Protein AF-A0A0H2R925-F1 (afdb_monomer)

pLDDT: mean 73.48, std 18.6, range [27.7, 97.31]

Organism: NCBI:txid27342

Sequence (217 aa):
MSWHSRALQEGIVRQGDWPHRRVVGKQFPPYGDSNPDSWGVQHAMHPTLDEPAFVRWYTSDAVVDVVKQLLGREEGDLQMELSNLLINPESHSALHEDSCLFVVPGSHKQRALSETPDASKNPLDIPGAIQVTLQPGETYDARAQRATLHPCMGDAELGGTVRARNILQHGIVDWVAGDAFEETLTTERARKMRERLLEMARMADEKGVGVGYSSNG

Radius of gyration: 18.89 Å; Cα contacts (8 Å, |Δi|>4): 292; chains: 1; bounding box: 41×45×47 Å

Mean predicted aligned error: 12.78 Å

Solvent-accessible surface area (backbone atoms only — not comparable to full-atom values): 12897 Å² total; per-residue (Å²): 133,60,76,66,63,53,56,50,53,56,44,40,40,60,74,58,75,36,89,52,32,31,24,74,97,56,93,55,46,84,49,72,82,90,51,76,48,40,38,28,41,47,56,53,61,42,51,91,72,72,48,65,65,46,50,53,52,65,65,25,66,81,47,44,56,50,50,25,64,75,69,73,46,58,79,91,38,43,17,53,66,54,32,28,37,38,40,65,52,88,82,63,53,35,85,49,75,42,64,85,47,72,45,48,85,65,50,97,78,45,75,77,78,63,79,59,94,68,80,67,95,46,70,76,78,42,88,69,44,40,73,46,67,41,45,60,67,46,63,66,74,68,84,62,85,55,74,48,80,50,76,43,74,44,43,54,81,84,37,34,63,79,45,32,42,79,54,48,31,69,56,52,59,79,53,61,76,35,66,71,35,52,72,68,46,86,44,72,67,46,46,52,13,47,51,48,37,52,48,34,52,52,54,21,57,79,69,66,55,78,59,55,58,73,78,85,125

Nearest PDB structures (foldseek):
  7dt0-assembly4_G  TM=4.781E-01  e=2.635E-02  uncultured bacterium esnapd13

Foldseek 3Di:
DDPVLVCLQVVCLLVVVQCLFAAPPDDWDPRDDPHSWGFKRKQPLFLVSVDLVVLCVCLDCVNQVVVCVVVVHDLLFKAFFIKMKTWQTPDDDPQAWDQPDKDQPCVVVCPPQPVDPDDDPDQVVRPRIDGDTRHRRHDDPSVPTDMDMDTDMDGLPPPALVCCLVGCLSVNCVRLVDPSSVVSNPDPSSVSNSVSNVVSVVVNVVVVPPNHIPPDD

Secondary structure (DSSP, 8-state):
--HHHHHHHHHHHHTT--TTEEETT-SSS---SS-S-EEEE--TT-GGG--HHHHHHHTSHHHHHHHHHHHT--GGGEEEEEEEEEE--SS-S-SS-EEEEEE-TTGGG-GGG--SSSPPSSGGGSTT-EEEEEPTT----TTS--EEEEEEEEETTTTHHHHHHHHHTT--HHHHTSHHHHTT--SHHHHHHHHHHHHHHHHHHHTT---------

Structure (mmCIF, N/CA/C/O backbone):
data_AF-A0A0H2R925-F1
#
_entry.id   AF-A0A0H2R925-F1
#
loop_
_atom_site.group_PDB
_atom_site.i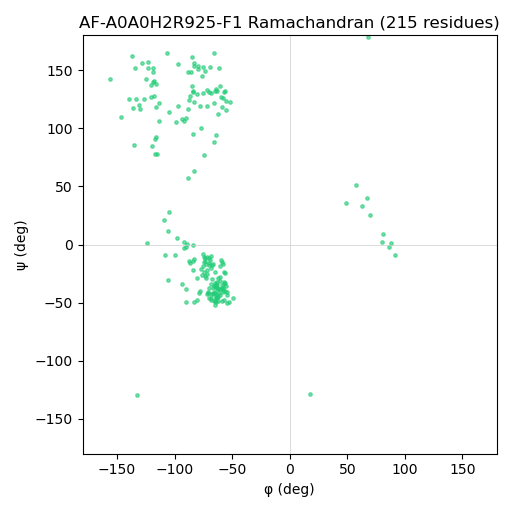d
_atom_site.type_symbol
_atom_site.label_atom_id
_atom_site.label_alt_id
_atom_site.label_comp_id
_atom_site.label_asym_id
_atom_site.label_entity_id
_atom_site.label_seq_id
_atom_site.pdbx_PDB_ins_code
_atom_site.Cartn_x
_atom_site.Cartn_y
_atom_site.Cartn_z
_atom_site.occupancy
_atom_site.B_iso_or_equiv
_atom_site.auth_seq_id
_atom_site.auth_comp_id
_atom_site.auth_asym_id
_atom_site.auth_atom_id
_atom_site.pdbx_PDB_model_num
ATOM 1 N N . MET A 1 1 ? -9.589 -0.634 -14.752 1.00 44.38 1 MET A N 1
ATOM 2 C CA . MET A 1 1 ? -8.639 0.425 -15.153 1.00 44.38 1 MET A CA 1
ATOM 3 C C . MET A 1 1 ? -8.919 0.805 -16.589 1.00 44.38 1 MET A C 1
ATOM 5 O O . MET A 1 1 ? -9.000 -0.089 -17.423 1.00 44.38 1 MET A O 1
ATOM 9 N N . SER A 1 2 ? -9.125 2.091 -16.872 1.00 36.59 2 SER A N 1
ATOM 10 C CA . SER A 1 2 ? -9.168 2.566 -18.256 1.00 36.59 2 SER A CA 1
ATOM 11 C C . SER A 1 2 ? -7.740 2.623 -18.813 1.00 36.59 2 SER A C 1
ATOM 13 O O . SER A 1 2 ? -6.780 2.803 -18.065 1.00 36.59 2 SER A O 1
ATOM 15 N N . TRP A 1 3 ? -7.588 2.491 -20.130 1.00 31.78 3 TRP A N 1
ATOM 16 C CA . TRP A 1 3 ? -6.297 2.624 -20.818 1.00 31.78 3 TRP A CA 1
ATOM 17 C C . TRP A 1 3 ? -5.596 3.975 -20.562 1.00 31.78 3 TRP A C 1
ATOM 19 O O . TRP A 1 3 ? -4.373 4.045 -20.625 1.00 31.78 3 TRP A O 1
ATOM 29 N N . HIS A 1 4 ? -6.354 5.022 -20.214 1.00 38.28 4 HIS A N 1
ATOM 30 C CA . HIS A 1 4 ? -5.832 6.354 -19.883 1.00 38.28 4 HIS A CA 1
ATOM 31 C C . HIS A 1 4 ? -5.032 6.380 -18.571 1.00 38.28 4 HIS A C 1
ATOM 33 O O . HIS A 1 4 ? -3.954 6.963 -18.523 1.00 38.28 4 HIS A O 1
ATOM 39 N N . SER A 1 5 ? -5.523 5.695 -17.536 1.00 49.91 5 SER A N 1
ATOM 40 C CA . SER A 1 5 ? -4.876 5.610 -16.216 1.00 49.91 5 SER A CA 1
ATOM 41 C C . SER A 1 5 ? -3.483 4.967 -16.290 1.00 49.91 5 SER A C 1
ATOM 43 O O . SER A 1 5 ? -2.519 5.425 -15.680 1.00 49.91 5 SER A O 1
ATOM 45 N N . ARG A 1 6 ? -3.354 3.943 -17.140 1.00 49.53 6 ARG A N 1
ATOM 46 C CA . ARG A 1 6 ? -2.120 3.173 -17.332 1.00 49.53 6 ARG A CA 1
ATOM 47 C C . ARG A 1 6 ? -1.026 3.956 -18.066 1.00 49.53 6 ARG A C 1
ATOM 49 O O . ARG A 1 6 ? 0.132 3.888 -17.669 1.00 49.53 6 ARG A O 1
ATOM 56 N N . ALA A 1 7 ? -1.387 4.703 -19.111 1.00 48.25 7 ALA A N 1
ATOM 57 C CA . ALA A 1 7 ? -0.439 5.513 -19.881 1.00 48.25 7 ALA A CA 1
ATOM 58 C C . ALA A 1 7 ? 0.115 6.696 -19.066 1.00 48.25 7 ALA A C 1
ATOM 60 O O . ALA A 1 7 ? 1.287 7.037 -19.203 1.00 48.25 7 ALA A O 1
ATOM 61 N N . LEU A 1 8 ? -0.703 7.276 -18.181 1.00 50.59 8 LEU A N 1
ATOM 62 C CA . LEU A 1 8 ? -0.272 8.310 -17.237 1.00 50.59 8 LEU A CA 1
ATOM 63 C C . LEU A 1 8 ? 0.710 7.756 -16.196 1.00 50.59 8 LEU A C 1
ATOM 65 O O . LEU A 1 8 ? 1.735 8.375 -15.939 1.00 50.59 8 LEU A O 1
ATOM 69 N N . GLN A 1 9 ? 0.454 6.564 -15.652 1.00 53.00 9 GLN A N 1
ATOM 70 C CA . GLN A 1 9 ? 1.324 5.949 -14.640 1.00 53.00 9 GLN A CA 1
ATOM 71 C C . GLN A 1 9 ? 2.668 5.491 -15.207 1.00 53.00 9 GLN A C 1
ATOM 73 O O . GLN A 1 9 ? 3.708 5.777 -14.620 1.00 53.00 9 GLN A O 1
ATOM 78 N N . GLU A 1 10 ? 2.666 4.818 -16.361 1.00 54.62 10 GLU A N 1
ATOM 79 C CA . GLU A 1 10 ? 3.907 4.458 -17.054 1.00 54.62 10 GLU A CA 1
ATOM 80 C C . GLU A 1 10 ? 4.654 5.728 -17.513 1.00 54.62 10 GLU A C 1
ATOM 82 O O . GLU A 1 10 ? 5.873 5.789 -17.394 1.00 54.62 10 GLU A O 1
ATOM 87 N N . GLY A 1 11 ? 3.936 6.775 -17.940 1.00 55.34 11 GLY A N 1
ATOM 88 C CA . GLY A 1 11 ? 4.505 8.062 -18.347 1.00 55.34 11 GLY A CA 1
ATOM 89 C C . GLY A 1 11 ? 5.199 8.831 -17.217 1.00 55.34 11 GLY A C 1
ATOM 90 O O . GLY A 1 11 ? 6.365 9.180 -17.367 1.00 55.34 11 GLY A O 1
ATOM 91 N N . ILE A 1 12 ? 4.531 9.048 -16.078 1.00 56.12 12 ILE A N 1
ATOM 92 C CA . ILE A 1 12 ? 5.078 9.802 -14.926 1.00 56.12 12 ILE A CA 1
ATOM 93 C C . ILE A 1 12 ? 6.274 9.061 -14.306 1.00 56.12 12 ILE A C 1
ATOM 95 O O . ILE A 1 12 ? 7.255 9.667 -13.884 1.00 56.12 12 ILE A O 1
ATOM 99 N N . VAL A 1 13 ? 6.232 7.726 -14.288 1.00 58.41 13 VAL A N 1
ATOM 100 C CA . VAL A 1 13 ? 7.323 6.901 -13.754 1.00 58.41 13 VAL A CA 1
ATOM 101 C C . VAL A 1 13 ? 8.537 6.916 -14.680 1.00 58.41 13 VAL A C 1
ATOM 103 O O . VAL A 1 13 ? 9.660 7.060 -14.199 1.00 58.41 13 VAL A O 1
ATOM 106 N N . ARG A 1 14 ? 8.332 6.821 -15.999 1.00 61.47 14 ARG A N 1
ATOM 107 C CA . ARG A 1 14 ? 9.422 6.825 -16.990 1.00 61.47 14 ARG A CA 1
ATOM 108 C C . ARG A 1 14 ? 10.011 8.211 -17.250 1.00 61.47 14 ARG A C 1
ATOM 110 O O . ARG A 1 14 ? 11.181 8.306 -17.598 1.00 61.47 14 ARG A O 1
ATOM 117 N N . GLN A 1 15 ? 9.241 9.278 -17.042 1.00 60.84 15 GLN A N 1
ATOM 118 C CA . GLN A 1 15 ? 9.749 10.658 -17.072 1.00 60.84 15 GLN A CA 1
ATOM 119 C C . GLN A 1 15 ? 10.587 10.999 -15.830 1.00 60.84 15 GLN A C 1
ATOM 121 O O . GLN A 1 15 ? 11.299 11.997 -15.824 1.00 60.84 15 GLN A O 1
ATOM 126 N N . GLY A 1 16 ? 10.560 10.138 -14.806 1.00 59.50 16 GLY A N 1
ATOM 127 C CA . GLY A 1 16 ? 11.286 10.333 -13.555 1.00 59.50 16 GLY A CA 1
ATOM 128 C C . GLY A 1 16 ? 10.530 11.173 -12.525 1.00 59.50 16 GLY A C 1
ATOM 129 O O . GLY A 1 16 ? 10.986 11.296 -11.392 1.00 59.50 16 GLY A O 1
ATOM 130 N N . ASP A 1 17 ? 9.342 11.659 -12.871 1.00 70.81 17 ASP A N 1
ATOM 131 C CA . ASP A 1 17 ? 8.531 12.550 -12.040 1.00 70.81 17 ASP A CA 1
ATOM 132 C C . ASP A 1 17 ? 7.844 11.827 -10.869 1.00 70.81 17 ASP A C 1
ATOM 134 O O . ASP A 1 17 ? 7.273 12.466 -9.984 1.00 70.81 17 ASP A O 1
ATOM 138 N N . TRP A 1 18 ? 7.914 10.488 -10.825 1.00 80.50 18 TRP A N 1
ATOM 139 C CA . TRP A 1 18 ? 7.480 9.702 -9.671 1.00 80.50 18 TRP A CA 1
ATOM 140 C C . TRP A 1 18 ? 8.622 9.479 -8.662 1.00 80.50 18 TRP A C 1
ATOM 142 O O . TRP A 1 18 ? 9.503 8.648 -8.920 1.00 80.50 18 TRP A O 1
ATOM 152 N N . PRO A 1 19 ? 8.596 10.117 -7.471 1.00 77.31 19 PRO A N 1
ATOM 153 C CA . PRO A 1 19 ? 9.675 9.997 -6.483 1.00 77.31 19 PRO A CA 1
ATOM 154 C C . PRO A 1 19 ? 9.776 8.593 -5.872 1.00 77.31 19 PRO A C 1
ATOM 156 O O . PRO A 1 19 ? 10.813 8.220 -5.322 1.00 77.31 19 PRO A O 1
ATOM 159 N N . HIS A 1 20 ? 8.721 7.783 -5.999 1.00 78.75 20 HIS A N 1
ATOM 160 C CA . HIS A 1 20 ? 8.699 6.405 -5.519 1.00 78.75 20 HIS A CA 1
ATOM 161 C C . HIS A 1 20 ? 8.821 5.365 -6.644 1.00 78.75 20 HIS A C 1
ATOM 163 O O . HIS A 1 20 ? 8.320 4.242 -6.525 1.00 78.75 20 HIS A O 1
ATOM 169 N N . ARG A 1 21 ? 9.469 5.710 -7.762 1.00 80.56 21 ARG A N 1
ATOM 170 C CA . ARG A 1 21 ? 9.770 4.729 -8.811 1.00 80.56 21 ARG A CA 1
ATOM 171 C C . ARG A 1 21 ? 10.858 3.767 -8.356 1.00 80.56 21 ARG A C 1
ATOM 173 O O . ARG A 1 21 ? 11.887 4.180 -7.833 1.00 80.56 21 ARG A O 1
ATOM 180 N N . ARG A 1 22 ? 10.647 2.473 -8.569 1.00 75.38 22 ARG A N 1
ATOM 181 C CA . ARG A 1 22 ? 11.647 1.444 -8.295 1.00 75.38 22 ARG A CA 1
ATOM 182 C C . ARG A 1 22 ? 12.523 1.260 -9.527 1.00 75.38 22 ARG A C 1
ATOM 184 O O . ARG A 1 22 ? 12.038 0.845 -10.580 1.00 75.38 22 ARG A O 1
ATOM 191 N N . VAL A 1 23 ? 13.809 1.554 -9.371 1.00 73.75 23 VAL A N 1
ATOM 192 C CA . VAL A 1 23 ? 14.816 1.438 -10.433 1.00 73.75 23 VAL A CA 1
ATOM 193 C C . VAL A 1 23 ? 15.438 0.044 -10.474 1.00 73.75 23 VAL A C 1
ATOM 195 O O . VAL A 1 23 ? 15.538 -0.638 -9.444 1.00 73.75 23 VAL A O 1
ATOM 198 N N . VAL A 1 24 ? 15.834 -0.407 -11.666 1.00 66.00 24 VAL A N 1
ATOM 199 C CA . VAL A 1 24 ? 16.444 -1.734 -11.851 1.00 66.00 24 VAL A CA 1
ATOM 200 C C . VAL A 1 24 ? 17.741 -1.834 -11.040 1.00 66.00 24 VAL A C 1
ATOM 202 O O . VAL A 1 24 ? 18.537 -0.897 -11.007 1.00 66.00 24 VAL A O 1
ATOM 205 N N . GLY A 1 25 ? 17.932 -2.968 -10.357 1.00 63.03 25 GLY A N 1
ATOM 206 C CA . GLY A 1 25 ? 19.091 -3.221 -9.493 1.00 63.03 25 GLY A CA 1
ATOM 207 C C . GLY A 1 25 ? 18.935 -2.753 -8.04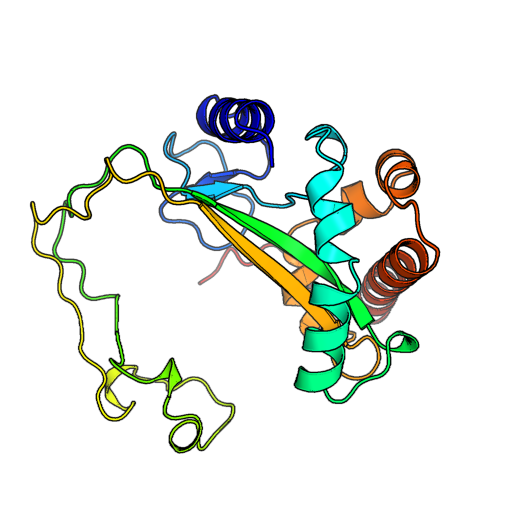1 1.00 63.03 25 GLY A C 1
ATOM 208 O O . GLY A 1 25 ? 19.855 -2.943 -7.251 1.00 63.03 25 GLY A O 1
ATOM 209 N N . LYS A 1 26 ? 17.781 -2.179 -7.652 1.00 62.88 26 LYS A N 1
ATOM 210 C CA . LYS A 1 26 ? 17.531 -1.732 -6.273 1.00 62.88 26 LYS A CA 1
ATOM 211 C C . LYS A 1 26 ? 16.244 -2.299 -5.670 1.00 62.88 26 LYS A C 1
ATOM 213 O O . LYS A 1 26 ? 15.146 -2.168 -6.218 1.00 62.88 26 LYS A O 1
ATOM 218 N N . GLN A 1 27 ? 16.379 -2.942 -4.507 1.00 63.91 27 GLN A N 1
ATOM 219 C CA . GLN A 1 27 ? 15.263 -3.603 -3.828 1.00 63.91 27 GLN A CA 1
ATOM 220 C C . GLN A 1 27 ? 14.506 -2.697 -2.850 1.00 63.91 27 GLN A C 1
ATOM 222 O O . GLN A 1 27 ? 13.280 -2.764 -2.807 1.00 63.91 27 GLN A O 1
ATOM 227 N N . PHE A 1 28 ? 15.216 -1.837 -2.119 1.00 70.31 28 PHE A N 1
ATOM 228 C CA . PHE A 1 28 ? 14.652 -0.965 -1.086 1.00 70.31 28 PHE A CA 1
ATOM 229 C C . PHE A 1 28 ? 14.952 0.515 -1.376 1.00 70.31 28 PHE A C 1
ATOM 231 O O . PHE A 1 28 ? 15.961 0.814 -2.025 1.00 70.31 28 PHE A O 1
ATOM 238 N N . PRO A 1 29 ? 14.096 1.451 -0.925 1.00 63.81 29 PRO A N 1
ATOM 239 C CA . PRO A 1 29 ? 14.351 2.879 -1.084 1.00 63.81 29 PRO A CA 1
ATOM 240 C C . PRO A 1 29 ? 15.578 3.330 -0.264 1.00 63.81 29 PRO A C 1
ATOM 242 O O . PRO A 1 29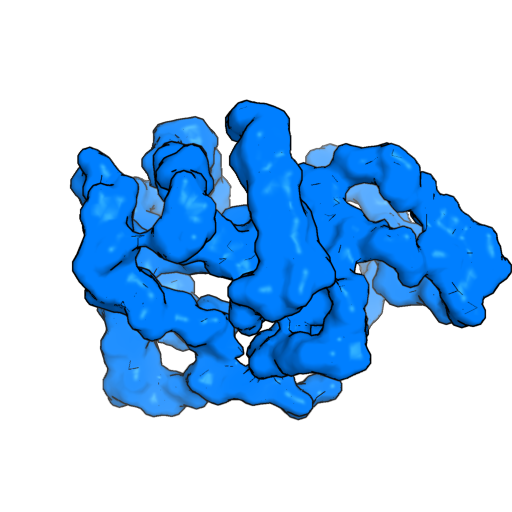 ? 16.037 2.583 0.603 1.00 63.81 29 PRO A O 1
ATOM 245 N N . PRO A 1 30 ? 16.132 4.531 -0.528 1.00 73.44 30 PRO A N 1
ATOM 246 C CA . PRO A 1 30 ? 15.697 5.514 -1.532 1.00 73.44 30 PRO A CA 1
ATOM 247 C C . PRO A 1 30 ? 16.089 5.083 -2.948 1.00 73.44 30 PRO A C 1
ATOM 249 O O . PRO A 1 30 ? 17.238 4.728 -3.171 1.00 73.44 30 PRO A O 1
ATOM 252 N N . TYR A 1 31 ? 15.181 5.096 -3.924 1.00 68.81 31 TYR A N 1
ATOM 253 C CA . TYR A 1 31 ? 15.469 4.499 -5.237 1.00 68.81 31 TYR A CA 1
ATOM 254 C C . TYR A 1 31 ? 16.446 5.322 -6.099 1.00 68.81 31 TYR A C 1
ATOM 256 O O . TYR A 1 31 ? 17.256 4.724 -6.802 1.00 68.81 31 TYR A O 1
ATOM 264 N N . GLY A 1 32 ? 16.479 6.650 -5.928 1.00 65.75 32 GLY A N 1
ATOM 265 C CA . GLY A 1 32 ? 17.421 7.555 -6.602 1.00 65.75 32 GLY A CA 1
ATOM 266 C C . GLY A 1 32 ? 17.195 7.683 -8.115 1.00 65.75 32 GLY A C 1
ATOM 267 O O . GLY A 1 32 ? 16.332 7.019 -8.682 1.00 65.75 32 GLY A O 1
ATOM 268 N N . ASP A 1 33 ? 18.004 8.524 -8.769 1.00 66.62 33 ASP A N 1
ATOM 269 C CA . ASP A 1 33 ? 17.895 8.816 -10.210 1.00 66.62 33 ASP A CA 1
ATOM 270 C C 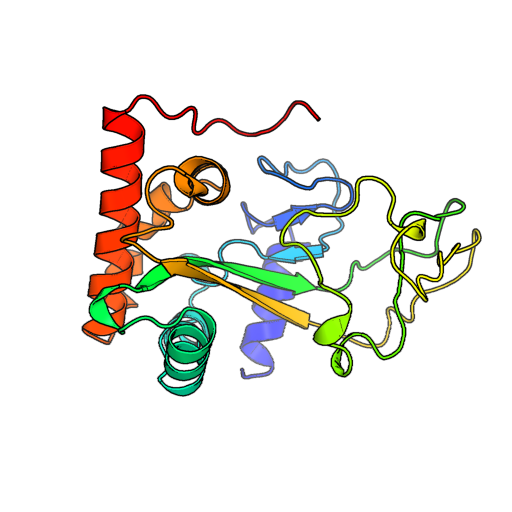. ASP A 1 33 ? 18.988 8.164 -11.068 1.00 66.62 33 ASP A C 1
ATOM 272 O O . ASP A 1 33 ? 19.152 8.485 -12.241 1.00 66.62 33 ASP A O 1
ATOM 276 N N . SER A 1 34 ? 19.759 7.237 -10.498 1.00 64.62 34 SER A N 1
ATOM 277 C CA . SER A 1 34 ? 20.946 6.683 -11.158 1.00 64.62 34 SER A CA 1
ATOM 278 C C . SER A 1 34 ? 20.639 5.780 -12.356 1.00 64.62 34 SER A C 1
ATOM 280 O O . SER A 1 34 ? 21.548 5.476 -13.122 1.00 64.62 34 SER A O 1
ATOM 282 N N . ASN A 1 35 ? 19.394 5.319 -12.509 1.00 65.88 35 ASN A N 1
ATOM 283 C CA . ASN A 1 35 ? 18.962 4.496 -13.634 1.00 65.88 35 ASN A CA 1
ATOM 284 C C . ASN A 1 35 ? 17.624 5.035 -14.183 1.00 65.88 35 ASN A C 1
ATOM 286 O O . ASN A 1 35 ? 16.677 5.189 -13.402 1.00 65.88 35 ASN A O 1
ATOM 290 N N . PRO A 1 36 ? 17.540 5.351 -15.491 1.00 68.00 36 PRO A N 1
ATOM 291 C CA . PRO A 1 36 ? 16.305 5.830 -16.105 1.00 68.00 36 PRO A CA 1
ATOM 292 C C . PRO A 1 36 ? 15.245 4.727 -16.242 1.00 68.00 36 PRO A C 1
ATOM 294 O O . PRO A 1 36 ? 14.059 5.038 -16.331 1.00 68.00 36 PRO A O 1
ATOM 297 N N . ASP A 1 37 ? 15.641 3.448 -16.233 1.00 70.44 37 ASP A N 1
ATOM 298 C CA . ASP A 1 37 ? 14.708 2.335 -16.396 1.00 70.44 37 ASP A CA 1
ATOM 299 C C . ASP A 1 37 ? 14.046 1.953 -15.063 1.00 70.44 37 ASP A C 1
ATOM 301 O O . ASP A 1 37 ? 14.689 1.775 -14.019 1.00 70.44 37 ASP A O 1
ATOM 305 N N . SER A 1 38 ? 12.725 1.813 -15.118 1.00 72.00 38 SER A N 1
ATOM 306 C CA . SER A 1 38 ? 11.864 1.567 -13.967 1.00 72.00 38 SER A CA 1
ATOM 307 C C . SER A 1 38 ? 11.148 0.238 -14.122 1.00 72.00 38 SER A C 1
ATOM 309 O O . SER A 1 38 ? 10.645 -0.096 -15.191 1.00 72.00 38 SER A O 1
ATOM 311 N N . TRP A 1 39 ? 11.045 -0.503 -13.024 1.00 73.00 39 TRP A N 1
ATOM 312 C CA . TRP A 1 39 ? 10.360 -1.800 -12.993 1.00 73.00 39 TRP A CA 1
ATOM 313 C C . TRP A 1 39 ? 9.248 -1.864 -11.946 1.00 73.00 39 TRP A C 1
ATOM 315 O O . TRP A 1 39 ? 8.572 -2.883 -11.802 1.00 73.00 39 TRP A O 1
ATOM 325 N N . GLY A 1 40 ? 9.015 -0.768 -11.221 1.00 76.88 40 GLY A N 1
ATOM 326 C CA . GLY A 1 40 ? 7.916 -0.685 -10.273 1.00 76.88 40 GLY A CA 1
ATOM 327 C C . GLY A 1 40 ? 7.466 0.739 -9.978 1.00 76.88 40 GLY A C 1
ATOM 328 O O . GLY A 1 40 ? 8.276 1.652 -9.836 1.00 76.88 40 GLY A O 1
ATOM 329 N N . VAL A 1 41 ? 6.159 0.901 -9.828 1.00 83.31 41 VAL A N 1
ATOM 330 C CA . VAL A 1 41 ? 5.496 2.068 -9.253 1.00 83.31 41 VAL A CA 1
ATOM 331 C C . VAL A 1 41 ? 5.174 1.717 -7.809 1.00 83.31 41 VAL A C 1
ATOM 333 O O . VAL A 1 41 ? 4.284 0.904 -7.545 1.00 83.31 41 VAL A O 1
ATOM 336 N N . GLN A 1 42 ? 5.923 2.272 -6.862 1.00 86.94 42 GLN A N 1
ATOM 337 C CA . GLN A 1 42 ? 5.614 2.075 -5.450 1.00 86.94 42 GLN A CA 1
ATOM 338 C C . GLN A 1 42 ? 4.544 3.073 -5.005 1.00 86.94 42 GLN A C 1
ATOM 340 O O . GLN A 1 42 ? 4.420 4.147 -5.594 1.00 86.94 42 GLN A O 1
ATOM 345 N N . HIS A 1 43 ? 3.810 2.727 -3.946 1.00 90.56 43 HIS A N 1
ATOM 346 C CA . HIS A 1 43 ? 2.732 3.555 -3.388 1.00 90.56 43 HIS A CA 1
ATOM 347 C C . HIS A 1 43 ? 1.642 3.878 -4.421 1.00 90.56 43 HIS A C 1
ATOM 349 O O . HIS A 1 43 ? 1.239 5.022 -4.582 1.00 90.56 43 HIS A O 1
ATOM 355 N N . ALA A 1 44 ? 1.118 2.857 -5.101 1.00 90.25 44 ALA A N 1
ATOM 356 C CA . ALA A 1 44 ? 0.071 2.994 -6.117 1.00 90.25 44 ALA A CA 1
ATOM 357 C C . ALA A 1 44 ? -1.225 3.656 -5.598 1.00 90.25 44 ALA A C 1
ATOM 359 O O . ALA A 1 44 ? -2.042 4.110 -6.386 1.00 90.25 44 ALA A O 1
ATOM 360 N N . MET A 1 45 ? -1.423 3.721 -4.277 1.00 92.88 45 MET A N 1
ATOM 361 C CA . MET A 1 45 ? -2.556 4.409 -3.642 1.00 92.88 45 MET A CA 1
ATOM 362 C C . MET A 1 45 ? -2.272 5.876 -3.281 1.00 92.88 45 MET A C 1
ATOM 364 O O . MET A 1 45 ? -3.126 6.522 -2.683 1.00 92.88 45 MET A O 1
ATOM 368 N N . HIS A 1 46 ? -1.088 6.400 -3.597 1.00 92.88 46 HIS A N 1
ATOM 369 C CA . HIS A 1 46 ? -0.711 7.763 -3.246 1.00 92.88 46 HIS A CA 1
ATOM 370 C C . HIS A 1 46 ? -1.632 8.784 -3.947 1.00 92.88 46 HIS A C 1
ATOM 372 O O . HIS A 1 46 ? -1.829 8.681 -5.162 1.00 92.88 46 HIS A O 1
ATOM 378 N N . PRO A 1 47 ? -2.174 9.789 -3.232 1.00 90.75 47 PRO A N 1
ATOM 379 C CA . PRO A 1 47 ? -3.223 10.669 -3.759 1.00 90.75 47 PRO A CA 1
ATOM 380 C C . PRO A 1 47 ? -2.787 11.501 -4.973 1.00 90.75 47 PRO A C 1
ATOM 382 O O . PRO A 1 47 ? -3.601 11.791 -5.839 1.00 90.75 47 PRO A O 1
ATOM 385 N N . THR A 1 48 ? -1.499 11.834 -5.100 1.00 88.75 48 THR A N 1
ATOM 386 C CA . THR A 1 48 ? -0.982 12.577 -6.269 1.00 88.75 48 THR A CA 1
ATOM 387 C C . THR A 1 48 ? -0.980 11.779 -7.576 1.00 88.75 48 THR A C 1
ATOM 389 O O . THR A 1 48 ? -0.825 12.384 -8.632 1.00 88.75 48 THR A O 1
ATOM 392 N N . LEU A 1 49 ? -1.165 10.450 -7.535 1.00 85.44 49 LEU A N 1
ATOM 393 C CA . LEU A 1 49 ? -1.425 9.660 -8.746 1.00 85.44 49 LEU A CA 1
ATOM 394 C C . LEU A 1 49 ? -2.845 9.875 -9.287 1.00 85.44 49 LEU A C 1
ATOM 396 O O . LEU A 1 49 ? -3.116 9.454 -10.409 1.00 85.44 49 LEU A O 1
ATOM 400 N N . ASP A 1 50 ? -3.735 10.474 -8.487 1.00 84.00 50 ASP A N 1
ATOM 401 C CA . ASP A 1 50 ? -5.134 10.769 -8.817 1.00 84.00 50 ASP A CA 1
ATOM 402 C C . ASP A 1 50 ? -5.893 9.564 -9.407 1.00 84.00 50 ASP A C 1
ATOM 404 O O . ASP A 1 50 ? -6.731 9.675 -10.300 1.00 84.00 50 ASP A O 1
ATOM 408 N N . GLU A 1 51 ? -5.582 8.359 -8.910 1.00 86.12 51 GLU A N 1
ATOM 409 C CA . GLU A 1 51 ? -6.205 7.118 -9.366 1.00 86.12 51 GLU A CA 1
ATOM 410 C C . GLU A 1 51 ? -6.927 6.397 -8.218 1.00 86.12 51 GLU A C 1
ATOM 412 O O . GLU A 1 51 ? -6.402 5.455 -7.607 1.00 86.12 51 GLU A O 1
ATOM 417 N N . PRO A 1 52 ? -8.182 6.775 -7.926 1.00 84.88 52 PRO A N 1
ATOM 418 C CA . PRO A 1 52 ? -8.933 6.187 -6.824 1.00 84.88 52 PRO A CA 1
ATOM 419 C C . PRO A 1 52 ? -9.298 4.711 -7.061 1.00 84.88 52 PRO A C 1
ATOM 421 O O . PRO A 1 52 ? -9.755 4.037 -6.134 1.00 84.88 52 PRO A O 1
ATOM 424 N N . ALA A 1 53 ? -9.109 4.159 -8.271 1.00 87.50 53 ALA A N 1
ATOM 425 C CA . ALA A 1 53 ? -9.344 2.737 -8.511 1.00 87.50 53 ALA A CA 1
ATOM 426 C C . ALA A 1 53 ? -8.452 1.831 -7.656 1.00 87.50 53 ALA A C 1
ATOM 428 O O . ALA A 1 53 ? -8.918 0.756 -7.281 1.00 87.50 53 ALA A O 1
ATOM 429 N N . PHE A 1 54 ? -7.225 2.242 -7.316 1.00 90.69 54 PHE A N 1
ATOM 430 C CA . PHE A 1 54 ? -6.345 1.419 -6.484 1.00 90.69 54 PHE A CA 1
ATOM 431 C C . PHE A 1 54 ? -6.891 1.250 -5.072 1.00 90.69 54 PHE A C 1
ATOM 433 O O . PHE A 1 54 ? -7.009 0.120 -4.607 1.00 90.69 54 PHE A O 1
ATOM 440 N N . VAL A 1 55 ? -7.291 2.346 -4.423 1.00 93.50 55 VAL A N 1
ATOM 441 C CA . VAL A 1 55 ? -7.889 2.315 -3.079 1.00 93.50 55 VAL A CA 1
ATOM 442 C C . VAL A 1 55 ? -9.207 1.541 -3.095 1.00 93.50 55 VAL A C 1
ATOM 444 O O . VAL A 1 55 ? -9.423 0.671 -2.248 1.00 93.50 55 VAL A O 1
ATOM 447 N N . ARG A 1 56 ? -10.072 1.793 -4.090 1.00 92.12 56 ARG A N 1
ATOM 448 C CA . ARG A 1 56 ? -11.352 1.076 -4.232 1.00 92.12 56 ARG A CA 1
ATOM 449 C C . ARG A 1 56 ? -11.161 -0.424 -4.408 1.00 92.12 56 ARG A C 1
ATOM 451 O O . ARG A 1 56 ? -11.884 -1.201 -3.801 1.00 92.12 56 ARG A O 1
ATOM 458 N N . TRP A 1 57 ? -10.207 -0.835 -5.240 1.00 93.69 57 TRP A N 1
ATOM 459 C CA . TRP A 1 57 ? -9.910 -2.247 -5.446 1.00 93.69 57 TRP A CA 1
ATOM 460 C C . TRP A 1 57 ? -9.291 -2.876 -4.194 1.00 93.69 57 TRP A C 1
ATOM 462 O O . TRP A 1 57 ? -9.773 -3.910 -3.738 1.00 93.69 57 TRP A O 1
ATOM 472 N N . TYR A 1 58 ? -8.286 -2.224 -3.602 1.00 95.06 58 TYR A N 1
ATOM 473 C CA . TYR A 1 58 ? -7.556 -2.714 -2.430 1.00 95.06 58 TYR A CA 1
ATOM 474 C C . TYR A 1 58 ? -8.486 -2.968 -1.233 1.00 95.06 58 TYR A C 1
ATOM 476 O O . TYR A 1 58 ? -8.313 -3.940 -0.505 1.00 95.06 58 TYR A O 1
ATOM 484 N N . THR A 1 59 ? -9.498 -2.116 -1.057 1.00 95.75 59 THR A N 1
ATOM 485 C CA . THR A 1 59 ? -10.466 -2.188 0.053 1.00 95.75 59 THR A CA 1
ATOM 486 C C . THR A 1 59 ? -11.789 -2.875 -0.316 1.00 95.75 59 THR A C 1
ATOM 488 O O . THR A 1 59 ? -12.713 -2.910 0.502 1.00 95.75 59 THR A O 1
ATOM 491 N N . SER A 1 60 ? -11.896 -3.430 -1.529 1.00 95.38 60 SER A N 1
ATOM 492 C CA . SER A 1 60 ? -13.105 -4.113 -2.009 1.00 95.38 60 SER A CA 1
ATOM 493 C C . SER A 1 60 ? -13.355 -5.437 -1.290 1.00 95.38 60 SER A C 1
ATOM 495 O O . SER A 1 60 ? -12.410 -6.111 -0.884 1.00 95.38 60 SER A O 1
ATOM 497 N N . ASP A 1 61 ? -14.622 -5.851 -1.211 1.00 95.56 61 ASP A N 1
ATOM 498 C CA . ASP A 1 61 ? -15.009 -7.148 -0.633 1.00 95.56 61 ASP A CA 1
ATOM 499 C C . ASP A 1 61 ? -14.263 -8.308 -1.303 1.00 95.56 61 ASP A C 1
ATOM 501 O O . ASP A 1 61 ? -13.724 -9.173 -0.628 1.00 95.56 61 ASP A O 1
ATOM 505 N N . ALA A 1 62 ? -14.104 -8.267 -2.631 1.00 93.00 62 ALA A N 1
ATOM 506 C CA . ALA A 1 62 ? -13.410 -9.313 -3.380 1.00 93.00 62 ALA A CA 1
ATOM 507 C C . ALA A 1 62 ? -11.954 -9.534 -2.927 1.00 93.00 62 ALA A C 1
ATOM 509 O O . ALA A 1 62 ? -11.485 -10.671 -2.913 1.00 93.00 62 ALA A O 1
ATOM 510 N N . VAL A 1 63 ? -11.231 -8.467 -2.572 1.00 92.62 63 VAL A N 1
ATOM 511 C CA . VAL A 1 63 ? -9.858 -8.577 -2.051 1.00 92.62 63 VAL A CA 1
ATOM 512 C C . VAL A 1 63 ? -9.887 -8.935 -0.568 1.00 92.62 63 VAL A C 1
ATOM 514 O O . VAL A 1 63 ? -9.200 -9.860 -0.137 1.00 92.62 63 VAL A O 1
ATOM 517 N N . VAL A 1 64 ? -10.705 -8.227 0.208 1.00 95.31 64 VAL A N 1
ATOM 518 C CA . VAL A 1 64 ? -10.765 -8.348 1.667 1.00 95.31 64 VAL A CA 1
ATOM 519 C C . VAL A 1 64 ? -11.232 -9.735 2.097 1.00 95.31 64 VAL A C 1
ATOM 521 O O . VAL A 1 64 ? -10.586 -10.344 2.943 1.00 95.31 64 VAL A O 1
ATOM 524 N N . ASP A 1 65 ? -12.272 -10.288 1.479 1.00 93.31 65 ASP A N 1
ATOM 525 C CA . ASP A 1 65 ? -12.810 -11.607 1.825 1.00 93.31 65 ASP A CA 1
ATOM 526 C C . ASP A 1 65 ? -11.801 -12.730 1.576 1.00 93.31 65 ASP A C 1
ATOM 528 O O . ASP A 1 65 ? -11.743 -13.699 2.339 1.00 93.31 65 ASP A O 1
ATOM 532 N N . VAL A 1 66 ? -10.973 -12.600 0.535 1.00 93.00 66 VAL A N 1
ATOM 533 C CA . VAL A 1 66 ? -9.874 -13.537 0.272 1.00 93.00 66 VAL A CA 1
ATOM 534 C C . VAL A 1 66 ? -8.802 -13.407 1.351 1.00 93.00 66 VAL A C 1
ATOM 536 O O . VAL A 1 66 ? -8.362 -14.419 1.894 1.00 93.00 66 VAL A O 1
ATOM 539 N N . VAL A 1 67 ? -8.403 -12.183 1.709 1.00 91.69 67 VAL A N 1
ATOM 540 C CA . VAL A 1 67 ? -7.396 -11.946 2.757 1.00 91.69 67 VAL A CA 1
ATOM 541 C C . VAL A 1 67 ? -7.872 -12.475 4.111 1.00 91.69 67 VAL A C 1
ATOM 543 O O . VAL A 1 67 ? -7.119 -13.189 4.773 1.00 91.69 67 VAL A O 1
ATOM 546 N N . LYS A 1 68 ? -9.128 -12.214 4.489 1.00 93.25 68 LYS A N 1
ATOM 547 C CA . LYS A 1 68 ? -9.755 -12.753 5.706 1.00 93.25 68 LYS A CA 1
ATOM 548 C C . LYS A 1 68 ? -9.640 -14.273 5.776 1.00 93.25 68 LYS A C 1
ATOM 550 O O . LYS A 1 68 ? -9.192 -14.813 6.784 1.00 93.25 68 LYS A O 1
ATOM 555 N N . GLN A 1 69 ? -9.997 -14.962 4.691 1.00 91.12 69 GLN A N 1
ATOM 556 C CA . GLN A 1 69 ? -9.922 -16.424 4.617 1.00 91.12 69 GLN A CA 1
ATOM 557 C C . GLN A 1 69 ? -8.484 -16.942 4.693 1.00 91.12 69 GLN A C 1
ATOM 559 O O . GLN A 1 69 ? -8.229 -17.941 5.362 1.00 91.12 69 GLN A O 1
ATOM 564 N N . LEU A 1 70 ? -7.541 -16.276 4.022 1.00 87.69 70 LEU A N 1
ATOM 565 C CA . LEU A 1 70 ? -6.138 -16.691 4.010 1.00 87.69 70 LEU A CA 1
ATOM 566 C C . LEU A 1 70 ? -5.450 -16.485 5.361 1.00 87.69 70 LEU A C 1
ATOM 568 O O . LEU A 1 70 ? -4.629 -17.315 5.746 1.00 87.69 70 LEU A O 1
ATOM 572 N N . LEU A 1 71 ? -5.776 -15.398 6.063 1.00 86.12 71 LEU A N 1
ATOM 573 C CA . LEU A 1 71 ? -5.211 -15.082 7.375 1.00 86.12 71 LEU A CA 1
ATOM 574 C C . LEU A 1 71 ? -5.985 -15.731 8.532 1.00 86.12 71 LEU A C 1
ATOM 576 O O . LEU A 1 71 ? -5.454 -15.811 9.634 1.00 86.12 71 LEU A O 1
ATOM 580 N N . GLY A 1 72 ? -7.213 -16.204 8.296 1.00 90.62 72 GLY A N 1
ATOM 581 C CA . GLY A 1 72 ? -8.099 -16.698 9.353 1.00 90.62 72 GLY A CA 1
ATOM 582 C C . GLY A 1 72 ? -8.544 -15.580 10.298 1.00 90.62 72 GLY A C 1
ATOM 583 O O . GLY A 1 72 ? -8.565 -15.776 11.511 1.00 90.62 72 GLY A O 1
ATOM 584 N N . ARG A 1 73 ? -8.835 -14.398 9.744 1.00 91.31 73 ARG A N 1
ATOM 585 C CA . ARG A 1 73 ? -9.066 -13.154 10.490 1.00 91.31 73 ARG A CA 1
ATOM 586 C C . ARG A 1 73 ? -10.360 -12.462 10.117 1.00 91.31 73 ARG A C 1
ATOM 588 O O . ARG A 1 73 ? -10.869 -12.620 9.005 1.00 91.31 73 ARG A O 1
ATOM 595 N N . GLU A 1 74 ? -10.859 -11.653 11.045 1.00 93.31 74 GLU A N 1
ATOM 596 C CA . GLU A 1 74 ? -11.990 -10.785 10.774 1.00 93.31 74 GLU A CA 1
ATOM 597 C C . GLU A 1 74 ? -11.545 -9.470 10.139 1.00 93.31 74 GLU A C 1
ATOM 599 O O . GLU A 1 74 ? -10.391 -9.058 10.210 1.00 93.31 74 GLU A O 1
ATOM 604 N N . GLU A 1 75 ? -12.487 -8.774 9.502 1.00 92.75 75 GLU A N 1
ATOM 605 C CA . GLU A 1 75 ? -12.209 -7.473 8.876 1.00 92.75 75 GLU A CA 1
ATOM 606 C C . GLU A 1 75 ? -11.648 -6.457 9.887 1.00 92.75 75 GLU A C 1
ATOM 608 O O . GLU A 1 75 ? -10.827 -5.603 9.544 1.00 92.75 75 GLU A O 1
ATOM 613 N N . GLY A 1 76 ? -12.082 -6.575 11.146 1.00 93.00 76 GLY A N 1
ATOM 614 C CA . GLY A 1 76 ? -11.621 -5.760 12.265 1.00 93.00 76 GLY A CA 1
ATOM 615 C C . GLY A 1 76 ? -10.125 -5.883 12.562 1.00 93.00 76 GLY A C 1
ATOM 616 O O . GLY A 1 76 ? -9.575 -4.970 13.175 1.00 93.00 76 GLY A O 1
ATOM 617 N N . ASP A 1 77 ? -9.479 -6.936 12.069 1.00 91.88 77 ASP A N 1
ATOM 618 C CA . ASP A 1 77 ? -8.074 -7.242 12.338 1.00 91.88 77 ASP A CA 1
ATOM 619 C C . ASP A 1 77 ? -7.170 -6.803 11.178 1.00 91.88 77 ASP A C 1
ATOM 621 O O . ASP A 1 77 ? -5.947 -6.828 11.290 1.00 91.88 77 ASP A O 1
ATOM 625 N N . LEU A 1 78 ? -7.746 -6.401 10.041 1.00 94.12 78 LEU A N 1
ATOM 626 C CA . LEU A 1 78 ? -6.977 -6.079 8.844 1.00 94.12 78 LEU A CA 1
ATOM 627 C C . LEU A 1 78 ? -6.477 -4.630 8.860 1.00 94.12 78 LEU A C 1
ATOM 629 O O . LEU A 1 78 ? -7.225 -3.689 9.151 1.00 94.12 78 LEU A O 1
ATOM 633 N N . GLN A 1 79 ? -5.218 -4.439 8.469 1.00 92.69 79 GLN A N 1
ATOM 634 C CA . GLN A 1 79 ? -4.584 -3.131 8.283 1.00 92.69 79 GLN A CA 1
ATOM 635 C C . GLN A 1 79 ? -4.127 -2.938 6.839 1.00 92.69 79 GLN A C 1
ATOM 637 O O . GLN A 1 79 ? -3.730 -3.895 6.163 1.00 92.69 79 GLN A O 1
ATOM 642 N N . MET A 1 80 ? -4.152 -1.692 6.358 1.00 93.94 80 MET A N 1
ATOM 643 C CA . MET A 1 80 ? -3.560 -1.406 5.056 1.00 93.94 80 MET A CA 1
ATOM 644 C C . MET A 1 80 ? -2.039 -1.356 5.148 1.00 93.94 80 MET A C 1
ATOM 646 O O . MET A 1 80 ? -1.498 -0.886 6.142 1.00 93.94 80 MET A O 1
ATOM 650 N N . GLU A 1 81 ? -1.351 -1.811 4.106 1.00 93.25 81 GLU A N 1
ATOM 651 C CA . GLU A 1 81 ? 0.096 -1.650 3.991 1.00 93.25 81 GLU A CA 1
ATOM 652 C C . GLU A 1 81 ? 0.437 -1.135 2.580 1.00 93.25 81 GLU A C 1
ATOM 654 O O . GLU A 1 81 ? -0.123 -0.139 2.122 1.00 93.25 81 GLU A O 1
ATOM 659 N N . LEU A 1 82 ? 1.373 -1.773 1.878 1.00 89.38 82 LEU A N 1
ATOM 660 C CA . LEU A 1 82 ? 1.874 -1.311 0.584 1.00 89.38 82 LEU A CA 1
ATOM 661 C C . LEU A 1 82 ? 0.993 -1.797 -0.571 1.00 89.38 82 LEU A C 1
ATOM 663 O O . LEU A 1 82 ? 0.462 -2.900 -0.551 1.00 89.38 82 LEU A O 1
ATOM 667 N N . SER A 1 83 ? 0.909 -1.010 -1.638 1.00 90.31 83 SER A N 1
ATOM 668 C CA . SER A 1 83 ? 0.376 -1.459 -2.924 1.00 90.31 83 SER A CA 1
ATOM 669 C C . SER A 1 83 ? 1.298 -0.946 -4.014 1.00 90.31 83 SER A C 1
ATOM 671 O O . SER A 1 83 ? 1.495 0.263 -4.130 1.00 90.31 83 SER A O 1
ATOM 673 N N . ASN A 1 84 ? 1.914 -1.860 -4.760 1.00 85.88 84 ASN A N 1
ATOM 674 C CA . ASN A 1 84 ? 2.910 -1.529 -5.777 1.00 85.88 84 ASN A CA 1
ATOM 675 C C . ASN A 1 84 ? 2.496 -2.118 -7.124 1.00 85.88 84 ASN A C 1
ATOM 677 O O . ASN A 1 84 ? 1.991 -3.236 -7.176 1.00 85.88 84 ASN A O 1
ATOM 681 N N . LEU A 1 85 ? 2.744 -1.404 -8.215 1.00 79.81 85 LEU A N 1
ATOM 682 C CA . LEU A 1 85 ? 2.533 -1.903 -9.571 1.00 79.81 85 LEU A CA 1
ATOM 683 C C . LEU A 1 85 ? 3.887 -2.246 -10.187 1.00 79.81 85 LEU A C 1
ATOM 685 O O . LEU A 1 85 ? 4.692 -1.352 -10.417 1.00 79.81 85 LEU A O 1
ATOM 689 N N . LEU A 1 86 ? 4.152 -3.519 -10.465 1.00 77.50 86 LEU A N 1
ATOM 690 C CA . LEU A 1 86 ? 5.342 -3.916 -11.214 1.00 77.50 86 LEU A CA 1
ATOM 691 C C . LEU A 1 86 ? 5.065 -3.794 -12.709 1.00 77.50 86 LEU A C 1
ATOM 693 O O . LEU A 1 86 ? 4.037 -4.278 -13.186 1.00 77.50 86 LEU A O 1
ATOM 697 N N . ILE A 1 87 ? 5.983 -3.152 -13.426 1.00 71.75 87 ILE A N 1
ATOM 698 C CA . ILE A 1 87 ? 5.897 -2.898 -14.868 1.00 71.75 87 ILE A CA 1
ATOM 699 C C . ILE A 1 87 ? 7.119 -3.483 -15.571 1.00 71.75 87 ILE A C 1
ATOM 701 O O . ILE A 1 87 ? 8.165 -3.684 -14.954 1.00 71.75 87 ILE A O 1
ATOM 705 N N . ASN A 1 88 ? 6.994 -3.759 -16.869 1.00 65.12 88 ASN A N 1
ATOM 706 C CA . ASN A 1 88 ? 8.142 -4.200 -17.654 1.00 65.12 88 ASN A CA 1
ATOM 707 C C . ASN A 1 88 ? 9.210 -3.088 -17.726 1.00 65.12 88 ASN A C 1
ATOM 709 O O . ASN A 1 88 ? 8.856 -1.951 -18.064 1.00 65.12 88 ASN A O 1
ATOM 713 N N . PRO A 1 89 ? 10.498 -3.407 -17.513 1.00 63.34 89 PRO A N 1
ATOM 714 C CA . PRO A 1 89 ? 11.583 -2.518 -17.914 1.00 63.34 89 PRO A CA 1
ATOM 715 C C . PRO A 1 89 ? 11.576 -2.308 -19.437 1.00 63.34 89 PRO A C 1
ATOM 717 O O . PRO A 1 89 ? 11.122 -3.173 -20.191 1.00 63.34 89 PRO A O 1
ATOM 720 N N . GLU A 1 90 ? 12.060 -1.154 -19.895 1.00 61.12 90 GLU A N 1
ATOM 721 C CA . GLU A 1 90 ? 12.103 -0.795 -21.323 1.00 61.12 90 GLU A CA 1
ATOM 722 C C . GLU A 1 90 ? 13.294 -1.418 -22.058 1.00 61.12 90 GLU A C 1
ATOM 724 O O . GLU A 1 90 ? 13.195 -1.701 -23.254 1.00 61.12 90 GLU A O 1
ATOM 729 N N . SER A 1 91 ? 14.405 -1.672 -21.360 1.00 56.34 91 SER A N 1
ATOM 730 C CA . SER A 1 91 ? 15.646 -2.116 -21.996 1.00 56.34 91 SER A CA 1
ATOM 731 C C . SER A 1 91 ? 16.315 -3.274 -21.261 1.00 56.34 91 SER A C 1
ATOM 733 O O . SER A 1 91 ? 17.233 -3.030 -20.495 1.00 56.34 91 SER A O 1
ATOM 735 N N . HIS A 1 92 ? 15.933 -4.530 -21.526 1.00 53.47 92 HIS A N 1
ATOM 736 C CA . HIS A 1 92 ? 16.768 -5.688 -21.159 1.00 53.47 92 HIS A CA 1
ATOM 737 C C . HIS A 1 92 ? 16.647 -6.843 -22.174 1.00 53.47 92 HIS A C 1
ATOM 739 O O . HIS A 1 92 ? 15.635 -7.540 -22.237 1.00 53.47 92 HIS A O 1
ATOM 745 N N . SER A 1 93 ? 17.720 -7.078 -22.934 1.00 46.12 93 SER A N 1
ATOM 746 C CA . SER A 1 93 ? 18.247 -8.434 -23.130 1.00 46.12 93 SER A CA 1
ATOM 747 C C . SER A 1 93 ? 19.069 -8.782 -21.886 1.00 46.12 93 SER A C 1
ATOM 749 O O . SER A 1 93 ? 19.637 -7.873 -21.276 1.00 46.12 93 SER A O 1
ATOM 751 N N . ALA A 1 94 ? 19.174 -10.053 -21.494 1.00 43.91 94 ALA A N 1
ATOM 752 C CA . ALA A 1 94 ? 20.190 -10.427 -20.512 1.00 43.91 94 ALA A CA 1
ATOM 753 C C . ALA A 1 94 ? 21.559 -9.954 -21.050 1.00 43.91 94 ALA A C 1
ATOM 755 O O . ALA A 1 94 ? 21.959 -10.335 -22.149 1.00 43.91 94 ALA A O 1
ATOM 756 N N . LEU A 1 95 ? 22.221 -9.015 -20.366 1.00 41.47 95 LEU A N 1
ATOM 757 C CA . LEU A 1 95 ? 23.545 -8.504 -20.764 1.00 41.47 95 LEU A CA 1
ATOM 758 C C . LEU A 1 95 ? 24.669 -9.411 -20.240 1.00 41.47 95 LEU A C 1
ATOM 760 O O . LEU A 1 95 ? 25.768 -9.435 -20.791 1.00 41.47 95 LEU A O 1
ATOM 764 N N . HIS A 1 96 ? 24.357 -10.182 -19.201 1.00 41.16 96 HIS A N 1
ATOM 765 C CA . HIS A 1 96 ? 25.201 -11.170 -18.549 1.00 41.16 96 HIS A CA 1
ATOM 766 C C . HIS A 1 96 ? 24.371 -12.424 -18.264 1.00 41.16 96 HIS A C 1
ATOM 768 O O . HIS A 1 96 ? 23.142 -12.361 -18.293 1.00 41.16 96 HIS A O 1
ATOM 774 N N . GLU A 1 97 ? 25.044 -13.545 -18.008 1.00 42.72 97 GLU A N 1
ATOM 775 C CA . GLU A 1 97 ? 24.385 -14.761 -17.539 1.00 42.72 97 GLU A CA 1
ATOM 776 C C . GLU A 1 97 ? 23.651 -14.464 -16.220 1.00 42.72 97 GLU A C 1
ATOM 778 O O . GLU A 1 97 ? 24.278 -14.056 -15.242 1.00 42.72 97 GLU A O 1
ATOM 783 N N . ASP A 1 98 ? 22.326 -14.617 -16.208 1.00 48.75 98 ASP A N 1
ATOM 784 C CA . ASP A 1 98 ? 21.488 -14.404 -15.028 1.00 48.75 98 ASP A CA 1
ATOM 785 C C . ASP A 1 98 ? 20.885 -15.735 -14.582 1.00 48.75 98 ASP A C 1
ATOM 787 O O . ASP A 1 98 ? 19.982 -16.279 -15.215 1.00 48.75 98 ASP A O 1
ATOM 791 N N . SER A 1 99 ? 21.407 -16.264 -13.479 1.00 57.94 99 SER A N 1
ATOM 792 C CA . SER A 1 99 ? 20.978 -17.522 -12.874 1.00 57.94 99 SER A CA 1
ATOM 793 C C . SER A 1 99 ? 20.222 -17.311 -11.556 1.00 57.94 99 SER A C 1
ATOM 795 O O . SER A 1 99 ? 20.199 -18.215 -10.715 1.00 57.94 99 SER A O 1
ATOM 797 N N . CYS A 1 100 ? 19.668 -16.116 -11.309 1.00 52.72 100 CYS A N 1
ATOM 798 C CA . CYS A 1 100 ? 19.018 -15.790 -10.034 1.00 52.72 100 CYS A CA 1
ATOM 799 C C . CYS A 1 100 ? 17.553 -16.249 -9.944 1.00 52.72 100 CYS A C 1
ATOM 801 O O . CYS A 1 100 ? 16.986 -16.300 -8.850 1.00 52.72 100 CYS A O 1
ATOM 803 N N . LEU A 1 101 ? 16.933 -16.606 -11.074 1.00 60.25 101 LEU A N 1
ATOM 804 C CA . LEU A 1 101 ? 15.545 -17.050 -11.129 1.00 60.25 101 LEU A CA 1
ATOM 805 C C . LEU A 1 101 ? 15.437 -18.561 -10.892 1.00 60.25 101 LEU A C 1
ATOM 807 O O . LEU A 1 101 ? 15.990 -19.364 -11.639 1.00 60.25 101 LEU A O 1
ATOM 811 N N . PHE A 1 102 ? 14.635 -18.954 -9.904 1.00 60.62 102 PHE A N 1
ATOM 812 C CA . PHE A 1 102 ? 14.264 -20.348 -9.667 1.00 60.62 102 PHE A CA 1
ATOM 813 C C . PHE A 1 102 ? 12.755 -20.496 -9.816 1.00 60.62 102 PHE A C 1
ATOM 815 O O . PHE A 1 102 ? 11.981 -19.757 -9.205 1.00 60.62 102 PHE A O 1
ATOM 822 N N . VAL A 1 103 ? 12.325 -21.448 -10.639 1.00 66.81 103 VAL A N 1
ATOM 823 C CA . VAL A 1 103 ? 10.909 -21.740 -10.875 1.00 66.81 103 VAL A CA 1
ATOM 824 C C . VAL A 1 103 ? 10.594 -23.155 -10.427 1.00 66.81 103 VAL A C 1
ATOM 826 O O . VAL A 1 103 ? 11.372 -24.070 -10.658 1.00 66.81 103 VAL A O 1
ATOM 829 N N . VAL A 1 104 ? 9.428 -23.352 -9.821 1.00 68.56 104 VAL A N 1
ATOM 830 C CA . VAL A 1 104 ? 8.913 -24.685 -9.481 1.00 68.56 104 VAL A CA 1
ATOM 831 C C . VAL A 1 104 ? 7.632 -24.890 -10.289 1.00 68.56 104 VAL A C 1
ATOM 833 O O . VAL A 1 104 ? 6.562 -24.427 -9.874 1.00 68.56 104 VAL A O 1
ATOM 836 N N . PRO A 1 105 ? 7.699 -25.494 -11.490 1.00 69.00 105 PRO A N 1
ATOM 837 C CA . PRO A 1 105 ? 6.518 -25.690 -12.321 1.00 69.00 105 PRO A CA 1
ATOM 838 C C . PRO A 1 105 ? 5.439 -26.486 -11.579 1.00 69.00 105 PRO A C 1
ATOM 840 O O . PRO A 1 105 ? 5.707 -27.526 -10.988 1.00 69.00 105 PRO A O 1
ATOM 843 N N . GLY A 1 106 ? 4.196 -26.001 -11.603 1.00 57.38 106 GLY A N 1
ATOM 844 C CA . GLY A 1 106 ? 3.089 -26.667 -10.906 1.00 57.38 106 GLY A CA 1
ATOM 845 C C . GLY A 1 106 ? 3.003 -26.405 -9.395 1.00 57.38 106 GLY A C 1
ATOM 846 O O . GLY A 1 106 ? 2.069 -26.909 -8.773 1.00 57.38 106 GLY A O 1
ATOM 847 N N . SER A 1 107 ? 3.877 -25.573 -8.811 1.00 58.81 107 SER A N 1
ATOM 848 C CA . SER A 1 107 ? 3.834 -25.211 -7.378 1.00 58.81 107 SER A CA 1
ATOM 849 C C . SER A 1 107 ? 2.498 -24.607 -6.933 1.00 58.81 107 SER A C 1
ATOM 851 O O . SER A 1 107 ? 2.011 -24.901 -5.847 1.00 58.81 107 SER A O 1
ATOM 853 N N . HIS A 1 108 ? 1.824 -23.868 -7.818 1.00 56.56 108 HIS A N 1
ATOM 854 C CA . HIS A 1 108 ? 0.465 -23.346 -7.614 1.00 56.56 108 HIS A CA 1
ATOM 855 C C . HIS A 1 108 ? -0.612 -24.431 -7.378 1.00 56.56 108 HIS A C 1
ATOM 857 O O . HIS A 1 108 ? -1.719 -24.101 -6.961 1.00 56.56 108 HIS A O 1
ATOM 863 N N . LYS A 1 109 ? -0.313 -25.715 -7.643 1.00 45.53 109 LYS A N 1
ATOM 864 C CA . LYS A 1 109 ? -1.183 -26.878 -7.366 1.00 45.53 109 LYS A CA 1
ATOM 865 C C . LYS A 1 109 ? -0.687 -27.745 -6.205 1.00 45.53 109 LYS A C 1
ATOM 867 O O . LYS A 1 109 ? -1.410 -28.639 -5.775 1.00 45.53 109 LYS A O 1
ATOM 872 N N . GLN A 1 110 ? 0.521 -27.508 -5.700 1.00 49.59 110 GLN A N 1
ATOM 873 C CA . GLN A 1 110 ? 1.145 -28.309 -4.649 1.00 49.59 110 GLN A CA 1
ATOM 874 C C . GLN A 1 110 ? 1.387 -27.460 -3.402 1.00 49.59 110 GLN A C 1
ATOM 876 O O . GLN A 1 110 ? 2.504 -27.069 -3.087 1.00 49.59 110 GLN A O 1
ATOM 881 N N . ARG A 1 111 ? 0.313 -27.228 -2.640 1.00 46.06 111 ARG A N 1
ATOM 882 C CA . ARG A 1 111 ? 0.392 -26.616 -1.302 1.00 46.06 111 ARG A CA 1
ATOM 883 C C . ARG A 1 111 ? 1.111 -27.515 -0.280 1.00 46.06 111 ARG A C 1
ATOM 885 O O . ARG A 1 111 ? 1.521 -27.031 0.763 1.00 46.06 111 ARG A O 1
ATOM 892 N N . ALA A 1 112 ? 1.251 -28.809 -0.582 1.00 46.00 112 ALA A N 1
ATOM 893 C CA . ALA A 1 112 ? 1.753 -29.830 0.336 1.00 46.00 112 ALA A CA 1
ATOM 894 C C . ALA A 1 112 ? 3.281 -29.830 0.536 1.00 46.00 112 ALA A C 1
ATOM 896 O O . ALA A 1 112 ? 3.726 -30.330 1.556 1.00 46.00 112 ALA A O 1
ATOM 897 N N . LEU A 1 113 ? 4.073 -29.265 -0.388 1.00 44.06 113 LEU A N 1
ATOM 898 C CA . LEU A 1 113 ? 5.546 -29.222 -0.275 1.00 44.06 113 LEU A CA 1
ATOM 899 C C . LEU A 1 113 ? 6.080 -27.956 0.410 1.00 44.06 113 LEU A C 1
ATOM 901 O O . LEU A 1 113 ? 7.281 -27.829 0.626 1.00 44.06 113 LEU A O 1
ATOM 905 N N . SER A 1 114 ? 5.200 -27.022 0.775 1.00 46.81 114 SER A N 1
ATOM 906 C CA . SER A 1 114 ? 5.547 -25.914 1.667 1.00 46.81 114 SER A CA 1
ATOM 907 C C . SER A 1 114 ? 5.452 -26.424 3.109 1.00 46.81 114 SER A C 1
ATOM 909 O O . SER A 1 114 ? 4.569 -26.028 3.863 1.00 46.81 114 SER A O 1
ATOM 911 N N . GLU A 1 115 ? 6.293 -27.401 3.459 1.00 44.28 115 GLU A N 1
ATOM 912 C CA . GLU A 1 115 ? 6.236 -28.096 4.754 1.00 44.28 115 GLU A CA 1
ATOM 913 C C . GLU A 1 115 ? 6.674 -27.197 5.923 1.00 44.28 115 GLU A C 1
ATOM 915 O O . GLU A 1 115 ? 6.328 -27.471 7.073 1.00 44.28 115 GLU A O 1
ATOM 920 N N . THR A 1 116 ? 7.366 -26.085 5.646 1.00 50.78 116 THR A N 1
ATOM 921 C CA . THR A 1 116 ? 7.761 -25.093 6.652 1.00 50.78 116 THR A CA 1
ATOM 922 C C . THR A 1 116 ? 7.496 -23.649 6.184 1.00 50.78 116 THR A C 1
ATOM 924 O O . THR A 1 116 ? 7.506 -23.373 4.982 1.00 50.78 116 THR A O 1
ATOM 927 N N . PRO A 1 117 ? 7.248 -22.702 7.113 1.00 44.12 117 PRO A N 1
ATOM 928 C CA . PRO A 1 117 ? 7.136 -21.266 6.814 1.00 44.12 117 PRO A CA 1
ATOM 929 C C . PRO A 1 117 ? 8.469 -20.589 6.458 1.00 44.12 117 PRO A C 1
ATOM 931 O O . PRO A 1 117 ? 8.475 -19.430 6.045 1.00 44.12 117 PRO A O 1
ATOM 934 N N . ASP A 1 118 ? 9.592 -21.279 6.664 1.00 48.28 118 ASP A N 1
ATOM 935 C CA . ASP A 1 118 ? 10.924 -20.723 6.461 1.00 48.28 118 ASP A CA 1
ATOM 936 C C . ASP A 1 118 ? 11.299 -20.747 4.979 1.00 48.28 118 ASP A C 1
ATOM 938 O O . ASP A 1 118 ? 11.234 -21.781 4.312 1.00 48.28 118 ASP A O 1
ATOM 942 N N . ALA A 1 119 ? 11.746 -19.602 4.463 1.00 46.00 119 ALA A N 1
ATOM 943 C CA . ALA A 1 119 ? 12.351 -19.546 3.141 1.00 46.00 119 ALA A CA 1
ATOM 944 C C . ALA A 1 119 ? 13.580 -20.467 3.111 1.00 46.00 119 ALA A C 1
ATOM 946 O O . ALA A 1 119 ? 14.471 -20.352 3.959 1.00 46.00 119 ALA A O 1
ATOM 947 N N . SER A 1 120 ? 13.639 -21.373 2.130 1.00 52.03 120 SER A N 1
ATOM 948 C CA . SER A 1 120 ? 14.820 -22.213 1.944 1.00 52.03 120 SER A CA 1
ATOM 949 C C . SER A 1 120 ? 16.062 -21.336 1.776 1.00 52.03 120 SER A C 1
ATOM 951 O O . SER A 1 120 ? 16.068 -20.398 0.976 1.00 52.03 120 SER A O 1
ATOM 953 N N . LYS A 1 121 ? 17.133 -21.659 2.510 1.00 57.38 121 LYS A N 1
ATOM 954 C CA . LYS A 1 121 ? 18.431 -20.975 2.385 1.00 57.38 121 LYS A CA 1
ATOM 955 C C . LYS A 1 121 ? 19.064 -21.201 1.012 1.00 57.38 121 LYS A C 1
ATOM 957 O O . LYS A 1 121 ? 19.877 -20.388 0.583 1.00 57.38 121 LYS A O 1
ATOM 962 N N . ASN A 1 122 ? 18.683 -22.284 0.337 1.00 66.19 122 ASN A N 1
ATOM 963 C CA . ASN A 1 122 ? 19.076 -22.589 -1.026 1.00 66.19 122 ASN A CA 1
ATOM 964 C C . ASN A 1 122 ? 17.827 -22.932 -1.864 1.00 66.19 122 ASN A C 1
ATOM 966 O O . ASN A 1 122 ? 17.160 -23.934 -1.597 1.00 66.19 122 ASN A O 1
ATOM 970 N N . PRO A 1 123 ? 17.492 -22.136 -2.893 1.00 58.91 123 PRO A N 1
ATOM 971 C CA . PRO A 1 123 ? 16.329 -22.376 -3.749 1.00 58.91 123 PRO A CA 1
ATOM 972 C C . PRO A 1 123 ? 16.306 -23.751 -4.435 1.00 58.91 123 PRO A C 1
ATOM 974 O O . PRO A 1 123 ? 15.228 -24.238 -4.764 1.00 58.91 123 PRO A O 1
ATOM 977 N N . LEU A 1 124 ? 17.467 -24.394 -4.623 1.00 67.19 124 LEU A N 1
ATOM 978 C CA . LEU A 1 124 ? 17.570 -25.750 -5.183 1.00 67.19 124 LEU A CA 1
ATOM 979 C C . LEU A 1 124 ? 17.119 -26.855 -4.222 1.00 67.19 124 LEU A C 1
ATOM 981 O O . LEU A 1 124 ? 16.844 -27.966 -4.669 1.00 67.19 124 LEU A O 1
ATOM 985 N N . ASP A 1 125 ? 17.008 -26.562 -2.927 1.00 70.62 125 ASP A N 1
ATOM 986 C CA . ASP A 1 125 ? 16.512 -27.529 -1.945 1.00 70.62 125 ASP A CA 1
ATOM 987 C C . ASP A 1 125 ? 14.986 -27.711 -2.060 1.00 70.62 125 ASP A C 1
ATOM 989 O O . ASP A 1 125 ? 14.420 -28.630 -1.469 1.00 70.62 125 ASP A O 1
ATOM 993 N N . ILE A 1 126 ? 14.304 -26.852 -2.830 1.00 67.56 126 ILE A N 1
ATOM 994 C CA . ILE A 1 126 ? 12.867 -26.952 -3.088 1.00 67.56 126 ILE A CA 1
ATOM 995 C C . ILE A 1 126 ? 12.634 -28.052 -4.142 1.00 67.56 126 ILE A C 1
ATOM 997 O O . ILE A 1 126 ? 13.107 -27.919 -5.276 1.00 67.56 126 ILE A O 1
ATOM 1001 N N . PRO A 1 127 ? 11.887 -29.132 -3.831 1.00 69.69 127 PRO A N 1
ATOM 1002 C CA . PRO A 1 127 ? 11.666 -30.217 -4.782 1.00 69.69 127 PRO A CA 1
ATOM 1003 C C . PRO A 1 127 ? 11.007 -29.721 -6.074 1.00 69.69 127 PRO A C 1
ATOM 1005 O O . PRO A 1 127 ? 9.956 -29.083 -6.052 1.00 69.69 127 PRO A O 1
ATOM 1008 N N . GLY A 1 128 ? 11.631 -30.025 -7.214 1.00 71.00 128 GLY A N 1
ATOM 1009 C CA . GLY A 1 128 ? 11.165 -29.577 -8.529 1.00 71.00 128 GLY A CA 1
ATOM 1010 C C . GLY A 1 128 ? 11.566 -28.146 -8.901 1.00 71.00 128 GLY A C 1
ATOM 1011 O O . GLY A 1 128 ? 11.083 -27.644 -9.917 1.00 71.00 128 GLY A O 1
ATOM 1012 N N . ALA A 1 129 ? 12.432 -27.492 -8.120 1.00 71.44 129 ALA A N 1
ATOM 1013 C CA . ALA A 1 129 ? 13.035 -26.227 -8.516 1.00 71.44 129 ALA A CA 1
ATOM 1014 C C . ALA A 1 129 ? 13.932 -26.399 -9.743 1.00 71.44 129 ALA A C 1
ATOM 1016 O O . ALA A 1 129 ? 14.782 -27.283 -9.820 1.00 71.44 129 ALA A O 1
ATOM 1017 N N . ILE A 1 130 ? 13.736 -25.505 -10.700 1.00 75.69 130 ILE A N 1
ATOM 1018 C CA . ILE A 1 130 ? 14.524 -25.366 -11.911 1.00 75.69 130 ILE A CA 1
ATOM 1019 C C . ILE A 1 130 ? 15.183 -23.998 -11.825 1.00 75.69 130 ILE A C 1
ATOM 1021 O O . ILE A 1 130 ? 14.494 -22.977 -11.770 1.00 75.69 130 ILE A O 1
ATOM 1025 N N . GLN A 1 131 ? 16.512 -23.981 -11.808 1.00 69.25 131 GLN A N 1
ATOM 1026 C CA . GLN A 1 131 ? 17.268 -22.753 -12.001 1.00 69.25 131 GLN A CA 1
ATOM 1027 C C . GLN A 1 131 ? 17.156 -22.352 -13.468 1.00 69.25 131 GLN A C 1
ATOM 1029 O O . GLN A 1 131 ? 17.530 -23.112 -14.363 1.00 69.25 131 GLN A O 1
ATOM 1034 N N . VAL A 1 132 ? 16.590 -21.179 -13.713 1.00 67.75 132 VAL A N 1
ATOM 1035 C CA . VAL A 1 132 ? 16.516 -20.599 -15.045 1.00 67.75 132 VAL A CA 1
ATOM 1036 C C . VAL A 1 132 ? 17.752 -19.738 -15.208 1.00 67.75 132 VAL A C 1
ATOM 1038 O O . VAL A 1 132 ? 17.857 -18.673 -14.606 1.00 67.75 132 VAL A O 1
ATOM 1041 N N . THR A 1 133 ? 18.689 -20.231 -16.007 1.00 61.59 133 THR A N 1
ATOM 1042 C CA . THR A 1 133 ? 19.872 -19.481 -16.410 1.00 61.59 133 THR A CA 1
ATOM 1043 C C . THR A 1 133 ? 19.577 -18.792 -17.730 1.00 61.59 133 THR A C 1
ATOM 1045 O O . THR A 1 133 ? 19.485 -19.455 -18.761 1.00 61.59 133 THR A O 1
ATOM 1048 N N . LEU A 1 134 ? 19.418 -17.474 -17.691 1.00 53.84 134 LEU A N 1
ATOM 1049 C CA . LEU A 1 134 ? 19.289 -16.638 -18.877 1.00 53.84 134 LEU A CA 1
ATOM 1050 C C . LEU A 1 134 ? 20.683 -16.328 -19.416 1.00 53.84 134 LEU A C 1
ATOM 1052 O O . LEU A 1 134 ? 21.517 -15.784 -18.699 1.00 53.84 134 LEU A O 1
ATOM 1056 N N . GLN A 1 135 ? 20.941 -16.667 -20.672 1.00 60.88 135 GLN A N 1
ATOM 1057 C CA . GLN A 1 135 ? 22.208 -16.386 -21.341 1.00 60.88 135 GLN A CA 1
ATOM 1058 C C . GLN A 1 135 ? 22.244 -14.960 -21.903 1.00 60.88 135 GLN A C 1
ATOM 1060 O O . GLN A 1 135 ? 21.198 -14.413 -22.262 1.00 60.88 135 GLN A O 1
ATOM 1065 N N . PRO A 1 136 ? 23.437 -14.354 -22.062 1.00 43.44 136 PRO A N 1
ATOM 1066 C CA . PRO A 1 136 ? 23.568 -13.069 -22.733 1.00 43.44 136 PRO A CA 1
ATOM 1067 C C . PRO A 1 136 ? 22.887 -13.069 -24.113 1.00 43.44 136 PRO A C 1
ATOM 1069 O O . PRO A 1 136 ? 23.211 -13.882 -24.977 1.00 43.44 136 PRO A O 1
ATOM 1072 N N . GLY A 1 137 ? 21.940 -12.155 -24.329 1.00 45.81 137 GLY A N 1
ATOM 1073 C CA . GLY A 1 137 ? 21.147 -12.062 -25.560 1.00 45.81 137 GLY A CA 1
ATOM 1074 C C . GLY A 1 137 ? 19.825 -12.838 -25.548 1.00 45.81 137 GLY A C 1
ATOM 1075 O O . GLY A 1 137 ? 18.989 -12.615 -26.429 1.00 45.81 137 GLY A O 1
ATOM 1076 N N . GLU A 1 138 ? 19.567 -13.678 -24.543 1.00 49.47 138 GLU A N 1
ATOM 1077 C CA . GLU A 1 138 ? 18.234 -14.240 -24.339 1.00 49.47 138 GLU A CA 1
ATOM 1078 C C . GLU A 1 138 ? 17.281 -13.142 -23.866 1.00 49.47 138 GLU A C 1
ATOM 1080 O O . GLU A 1 138 ? 17.587 -12.309 -23.007 1.00 49.47 138 GLU A O 1
ATOM 1085 N N . THR A 1 139 ? 16.130 -13.086 -24.529 1.00 46.22 139 THR A N 1
ATOM 1086 C CA . THR A 1 139 ? 15.190 -11.976 -24.414 1.00 46.22 139 THR A CA 1
ATOM 1087 C C . THR A 1 139 ? 13.920 -12.479 -23.752 1.00 46.22 139 THR A C 1
ATOM 1089 O O . THR A 1 139 ? 13.250 -13.375 -24.264 1.00 46.22 139 THR A O 1
ATOM 1092 N N . TYR A 1 140 ? 13.557 -11.871 -22.628 1.00 50.50 140 TYR A N 1
ATOM 1093 C CA . TYR A 1 140 ? 12.177 -11.897 -22.162 1.00 50.50 140 TYR A CA 1
ATOM 1094 C C . TYR A 1 140 ? 11.359 -11.060 -23.156 1.00 50.50 140 TYR A C 1
ATOM 1096 O O . TYR A 1 140 ? 11.786 -9.954 -23.477 1.00 50.50 140 TYR A O 1
ATOM 1104 N N . ASP A 1 141 ? 10.226 -11.542 -23.686 1.00 48.69 141 ASP A N 1
ATOM 1105 C CA . ASP A 1 141 ? 9.448 -10.745 -24.652 1.00 48.69 141 ASP A CA 1
ATOM 1106 C C . ASP A 1 141 ? 8.906 -9.471 -23.980 1.00 48.69 141 ASP A C 1
ATOM 1108 O O . ASP A 1 141 ? 7.854 -9.482 -23.332 1.00 48.69 141 ASP A O 1
ATOM 1112 N N . ALA A 1 142 ? 9.660 -8.380 -24.110 1.00 46.78 142 ALA A N 1
ATOM 1113 C CA . ALA A 1 142 ? 9.355 -7.067 -23.562 1.00 46.78 142 ALA A CA 1
ATOM 1114 C C . ALA A 1 142 ? 8.242 -6.352 -24.345 1.00 46.78 142 ALA A C 1
ATOM 1116 O O . ALA A 1 142 ? 7.658 -5.396 -23.836 1.00 46.78 142 ALA A O 1
ATOM 1117 N N . ARG A 1 143 ? 7.900 -6.826 -25.556 1.00 44.97 143 ARG A N 1
ATOM 1118 C CA . ARG A 1 143 ? 6.815 -6.257 -26.374 1.00 44.97 143 ARG A CA 1
ATOM 1119 C C . ARG A 1 143 ? 5.439 -6.636 -25.826 1.00 44.97 143 ARG A C 1
ATOM 1121 O O . ARG A 1 143 ? 4.469 -5.915 -26.048 1.00 44.97 143 ARG A O 1
ATOM 1128 N N . ALA A 1 144 ? 5.348 -7.736 -25.077 1.00 51.78 144 ALA A N 1
ATOM 1129 C CA . ALA A 1 144 ? 4.148 -8.107 -24.341 1.00 51.78 144 ALA A CA 1
ATOM 1130 C C . ALA A 1 144 ? 4.019 -7.258 -23.064 1.00 51.78 144 ALA A C 1
ATOM 1132 O O . ALA A 1 144 ? 4.660 -7.533 -22.046 1.00 51.78 144 ALA A O 1
ATOM 1133 N N . GLN A 1 145 ? 3.175 -6.223 -23.111 1.00 52.34 145 GLN A N 1
ATOM 1134 C CA . GLN A 1 145 ? 2.951 -5.301 -21.994 1.00 52.34 145 GLN A CA 1
ATOM 1135 C C . GLN A 1 145 ? 2.365 -6.040 -20.777 1.00 52.34 145 GLN A C 1
ATOM 1137 O O . GLN A 1 145 ? 1.207 -6.464 -20.791 1.00 52.34 145 GLN A O 1
ATOM 1142 N N . ARG A 1 146 ? 3.140 -6.154 -19.695 1.00 58.78 146 ARG A N 1
ATOM 1143 C CA . ARG A 1 146 ? 2.705 -6.750 -18.424 1.00 58.78 146 ARG A CA 1
ATOM 1144 C C . ARG A 1 146 ? 2.724 -5.705 -17.320 1.00 58.78 146 ARG A C 1
ATOM 1146 O O . ARG A 1 146 ? 3.635 -4.887 -17.242 1.00 58.78 146 ARG A O 1
ATOM 1153 N N . ALA A 1 147 ? 1.687 -5.747 -16.495 1.00 60.84 147 ALA A N 1
ATOM 1154 C CA . ALA A 1 147 ? 1.597 -4.978 -15.270 1.00 60.84 147 ALA A CA 1
ATOM 1155 C C . ALA A 1 147 ? 0.983 -5.881 -14.199 1.00 60.84 147 ALA A C 1
ATOM 1157 O O . ALA A 1 147 ? -0.091 -6.448 -14.419 1.00 60.84 147 ALA A O 1
ATOM 1158 N N . THR A 1 148 ? 1.666 -6.031 -13.068 1.00 68.00 148 THR A N 1
ATOM 1159 C CA . THR A 1 148 ? 1.209 -6.877 -11.961 1.00 68.00 148 THR A CA 1
ATOM 1160 C C . THR A 1 148 ? 1.052 -6.022 -10.722 1.00 68.00 148 THR A C 1
ATOM 1162 O O . THR A 1 148 ? 1.976 -5.318 -10.323 1.00 68.00 148 THR A O 1
ATOM 1165 N N . LEU A 1 149 ? -0.121 -6.083 -10.101 1.00 75.44 149 LEU A N 1
ATOM 1166 C CA . LEU A 1 149 ? -0.380 -5.396 -8.845 1.00 75.44 149 LEU A CA 1
ATOM 1167 C C . LEU A 1 149 ? 0.064 -6.285 -7.679 1.00 75.44 149 LEU A C 1
ATOM 1169 O O . LEU A 1 149 ? -0.322 -7.448 -7.596 1.00 75.44 149 LEU A O 1
ATOM 1173 N N . HIS A 1 150 ? 0.875 -5.725 -6.789 1.00 80.69 150 HIS A N 1
ATOM 1174 C CA . HIS A 1 150 ? 1.417 -6.355 -5.590 1.00 80.69 150 HIS A CA 1
ATOM 1175 C C . HIS A 1 150 ? 0.867 -5.632 -4.353 1.00 80.69 150 HIS A C 1
ATOM 1177 O O . HIS A 1 150 ? 1.562 -4.782 -3.782 1.00 80.69 150 HIS A O 1
ATOM 1183 N N . PRO A 1 151 ? -0.390 -5.906 -3.957 1.00 85.88 151 PRO A N 1
ATOM 1184 C CA . PRO A 1 151 ? -0.912 -5.424 -2.691 1.00 85.88 151 PRO A CA 1
ATOM 1185 C C . PRO A 1 151 ? -0.301 -6.208 -1.533 1.00 85.88 151 PRO A C 1
ATOM 1187 O O . PRO A 1 151 ? -0.021 -7.403 -1.631 1.00 85.88 151 PRO A O 1
ATOM 1190 N N . CYS A 1 152 ? -0.163 -5.538 -0.407 1.00 90.12 152 CYS A N 1
ATOM 1191 C CA . CYS A 1 152 ? 0.211 -6.118 0.859 1.00 90.12 152 CYS 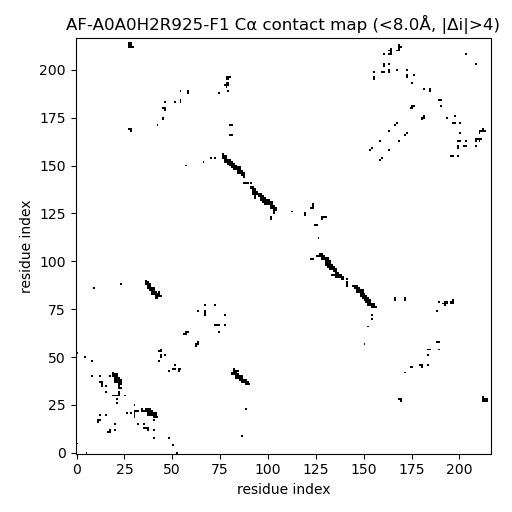A CA 1
ATOM 1192 C C . CYS A 1 152 ? -0.786 -5.613 1.894 1.00 90.12 152 CYS A C 1
ATOM 1194 O O . CYS A 1 152 ? -0.907 -4.407 2.074 1.00 90.12 152 CYS A O 1
ATOM 1196 N N . MET A 1 153 ? -1.502 -6.537 2.531 1.00 93.00 153 MET A N 1
ATOM 1197 C CA . MET A 1 153 ? -2.446 -6.267 3.613 1.00 93.00 153 MET A CA 1
ATOM 1198 C C . MET A 1 153 ? -1.989 -7.038 4.847 1.00 93.00 153 MET A C 1
ATOM 1200 O O . MET A 1 153 ? -1.546 -8.186 4.736 1.00 93.00 153 MET A O 1
ATOM 1204 N N . GLY A 1 154 ? -2.043 -6.382 6.002 1.00 88.56 154 GLY A N 1
ATOM 1205 C CA . GLY A 1 154 ? -1.516 -6.913 7.252 1.00 88.56 154 GLY A CA 1
ATOM 1206 C C . GLY A 1 154 ? -2.600 -7.354 8.224 1.00 88.56 154 GLY A C 1
ATOM 1207 O O . GLY A 1 154 ? -3.757 -6.953 8.110 1.00 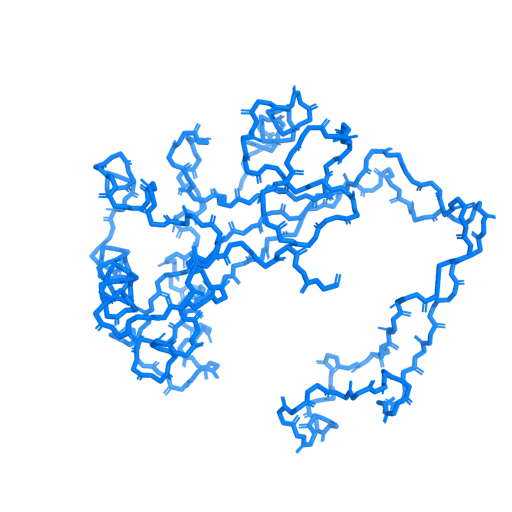88.56 154 GLY A O 1
ATOM 1208 N N . ASP A 1 155 ? -2.168 -8.127 9.215 1.00 88.94 155 ASP A N 1
ATOM 1209 C CA . ASP A 1 155 ? -2.897 -8.420 10.449 1.00 88.94 155 ASP A CA 1
ATOM 1210 C C . ASP A 1 155 ? -2.381 -7.462 11.536 1.00 88.94 155 ASP A C 1
ATOM 1212 O O . ASP A 1 155 ? -1.184 -7.459 11.848 1.00 88.94 155 ASP A O 1
ATOM 1216 N N . ALA A 1 156 ? -3.268 -6.632 12.078 1.00 86.38 156 ALA A N 1
ATOM 1217 C CA . ALA A 1 156 ? -2.948 -5.639 13.094 1.00 86.38 156 ALA A CA 1
ATOM 1218 C C . ALA A 1 156 ? -2.652 -6.259 14.471 1.00 86.38 156 ALA A C 1
ATOM 1220 O O . ALA A 1 156 ? -1.912 -5.665 15.254 1.00 86.38 156 ALA A O 1
ATOM 1221 N N . GLU A 1 157 ? -3.180 -7.450 14.770 1.00 78.25 157 GLU A N 1
ATOM 1222 C CA . GLU A 1 157 ? -2.983 -8.130 16.053 1.00 78.25 157 GLU A CA 1
ATOM 1223 C C . GLU A 1 157 ? -1.666 -8.914 16.095 1.00 78.25 157 GLU A C 1
ATOM 1225 O O . GLU A 1 157 ? -0.892 -8.784 17.044 1.00 78.25 157 GLU A O 1
ATOM 1230 N N . LEU A 1 158 ? -1.398 -9.738 15.073 1.00 68.62 158 LEU A N 1
ATOM 1231 C CA . LEU A 1 158 ? -0.206 -10.602 15.035 1.00 68.62 158 LEU A CA 1
ATOM 1232 C C . LEU A 1 158 ? 0.981 -9.975 14.307 1.00 68.62 158 LEU A C 1
ATOM 1234 O O . LEU A 1 158 ? 2.132 -10.252 14.646 1.00 68.62 158 LEU A O 1
ATOM 1238 N N . GLY A 1 159 ? 0.717 -9.180 13.269 1.00 60.88 159 GLY A N 1
ATOM 1239 C CA . GLY A 1 159 ? 1.749 -8.608 12.407 1.00 60.88 159 GLY A CA 1
ATOM 1240 C C . GLY A 1 159 ? 2.443 -7.404 13.036 1.00 60.88 159 GLY A C 1
ATOM 1241 O O . GLY A 1 159 ? 3.671 -7.312 12.955 1.00 60.88 159 GLY A O 1
ATOM 1242 N N . GLY A 1 160 ? 1.658 -6.535 13.685 1.00 68.31 160 GLY A N 1
ATOM 1243 C CA . GLY A 1 160 ? 2.046 -5.365 14.483 1.00 68.31 160 GLY A CA 1
ATOM 1244 C C . GLY A 1 160 ? 3.468 -4.824 14.274 1.00 68.31 160 GLY A C 1
ATOM 1245 O O . GLY A 1 160 ? 3.929 -4.569 13.160 1.00 68.31 160 GLY A O 1
ATOM 1246 N N . THR A 1 161 ? 4.209 -4.650 15.373 1.00 68.88 161 THR A N 1
ATOM 1247 C CA . THR A 1 161 ? 5.570 -4.085 15.334 1.00 68.88 161 THR A CA 1
ATOM 1248 C C . THR A 1 161 ? 6.618 -5.014 14.709 1.00 68.88 161 THR A C 1
ATOM 1250 O O . THR A 1 161 ? 7.717 -4.562 14.405 1.00 68.88 161 THR A O 1
ATOM 1253 N N . VAL A 1 162 ? 6.299 -6.295 14.484 1.00 75.38 162 VAL A N 1
ATOM 1254 C CA . VAL A 1 162 ? 7.214 -7.260 13.844 1.00 75.38 162 VAL A CA 1
ATOM 1255 C C . VAL A 1 162 ? 7.376 -6.943 12.357 1.00 75.38 162 VAL A C 1
ATOM 1257 O O . VAL A 1 162 ? 8.484 -6.985 11.826 1.00 75.38 162 VAL A O 1
ATOM 1260 N N . ARG A 1 163 ? 6.280 -6.572 11.687 1.00 79.50 163 ARG A N 1
ATOM 1261 C CA . ARG A 1 163 ? 6.279 -6.185 10.268 1.00 79.50 163 ARG A CA 1
ATOM 1262 C C . ARG A 1 163 ? 6.557 -4.703 10.048 1.00 79.50 163 ARG A C 1
ATOM 1264 O O . ARG A 1 163 ? 6.885 -4.319 8.927 1.00 79.50 163 ARG A O 1
ATOM 1271 N N . ALA A 1 164 ? 6.479 -3.892 11.104 1.00 84.56 164 ALA A N 1
ATOM 1272 C CA . ALA A 1 164 ? 6.645 -2.446 11.040 1.00 84.56 164 ALA A CA 1
ATOM 1273 C C . ALA A 1 164 ? 7.899 -2.022 10.269 1.00 84.56 164 ALA A C 1
ATOM 1275 O O . ALA A 1 164 ? 7.793 -1.205 9.362 1.00 84.56 164 ALA A O 1
ATOM 1276 N N . ARG A 1 165 ? 9.065 -2.633 10.515 1.00 83.69 165 ARG A N 1
ATOM 1277 C CA . ARG A 1 165 ? 10.278 -2.305 9.745 1.00 83.69 165 ARG A CA 1
ATOM 1278 C C . ARG A 1 165 ? 10.078 -2.495 8.240 1.00 83.69 165 ARG A C 1
ATOM 1280 O O . ARG A 1 165 ? 10.406 -1.599 7.472 1.00 83.69 165 ARG A O 1
ATOM 1287 N N . ASN A 1 166 ? 9.517 -3.629 7.826 1.00 83.00 166 ASN A N 1
ATOM 1288 C CA . ASN A 1 166 ? 9.384 -3.975 6.412 1.00 83.00 166 ASN A CA 1
ATOM 1289 C C . ASN A 1 166 ? 8.402 -3.069 5.671 1.00 83.00 166 ASN A C 1
ATOM 1291 O O . ASN A 1 166 ? 8.588 -2.850 4.480 1.00 83.00 166 ASN A O 1
ATOM 1295 N N . ILE A 1 167 ? 7.386 -2.553 6.362 1.00 88.62 167 ILE A N 1
ATOM 1296 C CA . ILE A 1 167 ? 6.357 -1.689 5.777 1.00 88.62 167 ILE A CA 1
ATOM 1297 C C . ILE A 1 167 ? 6.761 -0.214 5.860 1.00 88.62 167 ILE A C 1
ATOM 1299 O O . ILE A 1 167 ? 6.742 0.497 4.855 1.00 88.62 167 ILE A O 1
ATOM 1303 N N . LEU A 1 168 ? 7.176 0.241 7.042 1.00 88.56 168 LEU A N 1
ATOM 1304 C CA . LEU A 1 168 ? 7.441 1.651 7.330 1.00 88.56 168 LEU A CA 1
ATOM 1305 C C . LEU A 1 168 ? 8.735 2.154 6.682 1.00 88.56 168 LEU A C 1
ATOM 1307 O O . LEU A 1 168 ? 8.792 3.325 6.320 1.00 88.56 168 LEU A O 1
ATOM 1311 N N . GLN A 1 169 ? 9.729 1.287 6.427 1.00 85.56 169 GLN A N 1
ATOM 1312 C CA . GLN A 1 169 ? 10.961 1.673 5.711 1.00 85.56 169 GLN A CA 1
ATOM 1313 C C . GLN A 1 169 ? 10.710 2.232 4.301 1.00 85.56 169 GLN A C 1
ATOM 1315 O O . GLN A 1 169 ? 11.609 2.809 3.697 1.00 85.56 169 GLN A O 1
ATOM 1320 N N . HIS A 1 170 ? 9.509 2.031 3.748 1.00 85.62 170 HIS A N 1
ATOM 1321 C CA . HIS A 1 170 ? 9.126 2.584 2.455 1.00 85.62 170 HIS A CA 1
ATOM 1322 C C . HIS A 1 170 ? 8.609 4.030 2.536 1.00 85.62 170 HIS A C 1
ATOM 1324 O O . HIS A 1 170 ? 8.253 4.578 1.502 1.00 85.62 170 HIS A O 1
ATOM 1330 N N . GLY A 1 171 ? 8.545 4.649 3.721 1.00 87.94 171 GLY A N 1
ATOM 1331 C CA . GLY A 1 171 ? 8.055 6.027 3.876 1.00 87.94 171 GLY A CA 1
ATOM 1332 C C . GLY A 1 171 ? 6.548 6.163 3.639 1.00 87.94 171 GLY A C 1
ATOM 1333 O O . GLY A 1 171 ? 6.063 7.208 3.227 1.00 87.94 171 GLY A O 1
ATOM 1334 N N . ILE A 1 172 ? 5.780 5.085 3.850 1.00 91.44 172 ILE A N 1
ATOM 1335 C CA . ILE A 1 172 ? 4.330 5.085 3.598 1.00 91.44 172 ILE A CA 1
ATOM 1336 C C . ILE A 1 172 ? 3.566 6.068 4.503 1.00 91.44 172 ILE A C 1
ATOM 1338 O O . ILE A 1 172 ? 2.558 6.632 4.085 1.00 91.44 172 ILE A O 1
ATOM 1342 N N . VAL A 1 173 ? 4.043 6.283 5.731 1.00 92.50 173 VAL A N 1
ATOM 1343 C CA . VAL A 1 173 ? 3.359 7.123 6.730 1.00 92.50 173 VAL A CA 1
ATOM 1344 C C . VAL A 1 173 ? 3.285 8.580 6.282 1.00 92.50 173 VAL A C 1
ATOM 1346 O O . VAL A 1 173 ? 2.255 9.213 6.502 1.00 92.50 173 VAL A O 1
ATOM 1349 N N . ASP A 1 174 ? 4.320 9.072 5.597 1.00 91.19 174 ASP A N 1
ATOM 1350 C CA . ASP A 1 174 ? 4.476 10.481 5.215 1.00 91.19 174 ASP A CA 1
ATOM 1351 C C . ASP A 1 174 ? 3.283 11.017 4.415 1.00 91.19 174 ASP A C 1
ATOM 1353 O O . ASP A 1 174 ? 2.878 12.165 4.588 1.00 91.19 174 ASP A O 1
ATOM 1357 N N . TRP A 1 175 ? 2.687 10.180 3.564 1.00 93.06 175 TRP A N 1
ATOM 1358 C CA . TRP A 1 175 ? 1.531 10.556 2.752 1.00 93.06 175 TRP A CA 1
ATOM 1359 C C . TRP A 1 175 ? 0.223 9.947 3.253 1.00 93.06 175 TRP A C 1
ATOM 1361 O O . TRP A 1 175 ? -0.826 10.572 3.104 1.00 93.06 175 TRP A O 1
ATOM 1371 N N . VAL A 1 176 ? 0.253 8.760 3.877 1.00 94.88 176 VAL A N 1
ATOM 1372 C CA . VAL A 1 176 ? -0.967 8.149 4.429 1.00 94.88 176 VAL A CA 1
ATOM 1373 C C . VAL A 1 176 ? -1.530 8.984 5.575 1.00 94.88 176 VAL A C 1
ATOM 1375 O O . VAL A 1 176 ? -2.746 9.043 5.734 1.00 94.88 176 VAL A O 1
ATOM 1378 N N . ALA A 1 177 ? -0.688 9.650 6.366 1.00 94.94 177 ALA A N 1
ATOM 1379 C CA . ALA A 1 177 ? -1.148 10.500 7.460 1.00 94.94 177 ALA A CA 1
ATOM 1380 C C . ALA A 1 177 ? -1.888 11.765 6.982 1.00 94.94 177 ALA A C 1
ATOM 1382 O O . ALA A 1 177 ? -2.650 12.330 7.758 1.00 94.94 177 ALA A O 1
ATOM 1383 N N . GLY A 1 178 ? -1.712 12.193 5.729 1.00 95.31 178 GLY A N 1
ATOM 1384 C CA . GLY A 1 178 ? -2.266 13.452 5.226 1.00 95.31 178 GLY A CA 1
ATOM 1385 C C . GLY A 1 178 ? -3.747 13.405 4.832 1.00 95.31 178 GLY A C 1
ATOM 1386 O O . GLY A 1 178 ? -4.262 12.373 4.393 1.00 95.31 178 GLY A O 1
ATOM 1387 N N . ASP A 1 179 ? -4.398 14.569 4.904 1.00 96.12 179 ASP A N 1
ATOM 1388 C CA . ASP A 1 179 ? -5.817 14.770 4.568 1.00 96.12 179 ASP A CA 1
ATOM 1389 C C . ASP A 1 179 ? -6.139 14.358 3.125 1.00 96.12 179 ASP A C 1
ATOM 1391 O O . ASP A 1 179 ? -7.145 13.703 2.865 1.00 96.12 179 ASP A O 1
ATOM 1395 N N . ALA A 1 180 ? -5.233 14.648 2.185 1.00 95.19 180 ALA A N 1
ATOM 1396 C CA . ALA A 1 180 ? -5.414 14.309 0.775 1.00 95.19 180 ALA A CA 1
ATOM 1397 C C . ALA A 1 180 ? -5.608 12.802 0.546 1.00 95.19 180 ALA A C 1
ATOM 1399 O O . ALA A 1 180 ? -6.352 12.407 -0.346 1.00 95.19 180 ALA A O 1
ATOM 1400 N N . PHE A 1 181 ? -4.948 11.943 1.334 1.00 95.81 181 PHE A N 1
ATOM 1401 C CA . PHE A 1 181 ? -5.189 10.505 1.242 1.00 95.81 181 PHE A CA 1
ATOM 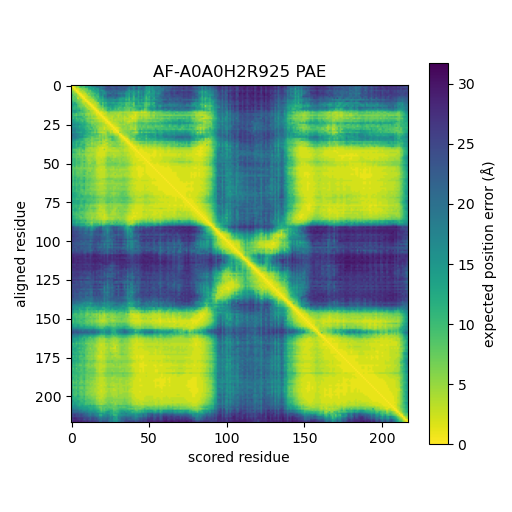1402 C C . PHE A 1 181 ? -6.488 10.109 1.940 1.00 95.81 181 PHE A C 1
ATOM 1404 O O . PHE A 1 181 ? -7.236 9.290 1.406 1.00 95.81 181 PHE A O 1
ATOM 1411 N N . GLU A 1 182 ? -6.782 10.701 3.098 1.00 96.12 182 GLU A N 1
ATOM 1412 C CA . GLU A 1 182 ? -8.024 10.468 3.837 1.00 96.12 182 GLU A CA 1
ATOM 1413 C C . GLU A 1 182 ? -9.275 10.750 2.990 1.00 96.12 182 GLU A C 1
ATOM 1415 O O . GLU A 1 182 ? -10.212 9.949 2.994 1.00 96.12 182 GLU A O 1
ATOM 1420 N N . GLU A 1 183 ? -9.254 11.809 2.180 1.00 95.69 183 GLU A N 1
ATOM 1421 C CA . GLU A 1 183 ? -10.323 12.158 1.236 1.00 95.69 183 GLU A CA 1
ATOM 1422 C C . GLU A 1 183 ? -10.586 11.066 0.182 1.00 95.69 183 GLU A C 1
ATOM 1424 O O . GLU A 1 183 ? -11.717 10.906 -0.285 1.00 95.69 183 GLU A O 1
ATOM 1429 N N . THR A 1 184 ? -9.580 10.253 -0.164 1.00 94.88 184 THR A N 1
ATOM 1430 C CA . THR A 1 184 ? -9.751 9.125 -1.101 1.00 94.88 184 THR A CA 1
ATOM 1431 C C . THR A 1 184 ? -10.476 7.927 -0.476 1.00 94.88 184 THR A C 1
ATOM 1433 O O . THR A 1 184 ? -10.996 7.059 -1.190 1.00 94.88 184 THR A O 1
ATOM 1436 N N . LEU A 1 185 ? -10.533 7.858 0.859 1.00 96.44 185 LEU A N 1
ATOM 1437 C CA . LEU A 1 185 ? -11.111 6.743 1.602 1.00 96.44 185 LEU A CA 1
ATOM 1438 C C . LEU A 1 185 ? -12.626 6.928 1.709 1.00 96.44 185 LEU A C 1
ATOM 1440 O O . LEU A 1 185 ? -13.145 7.593 2.601 1.00 96.44 185 LEU A O 1
ATOM 1444 N N . THR A 1 186 ? -13.361 6.312 0.786 1.00 93.62 186 THR A N 1
ATOM 1445 C CA . THR A 1 186 ? -14.826 6.463 0.695 1.00 93.62 186 THR A CA 1
ATOM 1446 C C . THR A 1 186 ? -15.614 5.547 1.634 1.00 93.62 186 THR A C 1
ATOM 1448 O O . THR A 1 186 ? -16.808 5.763 1.836 1.00 93.62 186 THR A O 1
ATOM 1451 N N . THR A 1 187 ? -14.971 4.546 2.240 1.00 96.19 187 THR A N 1
ATOM 1452 C CA . THR A 1 187 ? -15.619 3.561 3.118 1.00 96.19 187 THR A CA 1
ATOM 1453 C C . THR A 1 187 ? -15.051 3.605 4.531 1.00 96.19 187 THR A C 1
ATOM 1455 O O . THR A 1 187 ? -13.881 3.919 4.744 1.00 96.19 187 THR A O 1
ATOM 1458 N N . GLU A 1 188 ? -15.877 3.233 5.508 1.00 96.62 188 GLU A N 1
ATOM 1459 C CA . GLU A 1 188 ? -15.451 3.122 6.907 1.00 96.62 188 GLU A CA 1
ATOM 1460 C C . GLU A 1 188 ? -14.330 2.091 7.091 1.00 96.62 188 GLU A C 1
ATOM 1462 O O . GLU A 1 188 ? -13.368 2.320 7.819 1.00 96.62 188 GLU A O 1
ATOM 1467 N N . ARG A 1 189 ? -14.409 0.976 6.356 1.00 96.50 189 ARG A N 1
ATOM 1468 C CA . ARG A 1 189 ? -13.361 -0.047 6.312 1.00 96.50 189 ARG A CA 1
ATOM 1469 C C . ARG A 1 189 ? -12.005 0.549 5.945 1.00 96.50 189 ARG A C 1
ATOM 1471 O O . ARG A 1 189 ? -11.018 0.289 6.629 1.00 96.50 189 ARG A O 1
ATOM 1478 N N . ALA A 1 190 ? -11.959 1.336 4.870 1.00 96.62 190 ALA A N 1
ATOM 1479 C CA . ALA A 1 190 ? -10.726 1.937 4.381 1.00 96.62 190 ALA A CA 1
ATOM 1480 C C . ALA A 1 190 ? -10.109 2.882 5.426 1.00 96.62 190 ALA A C 1
ATOM 1482 O O . ALA A 1 190 ? -8.904 2.821 5.668 1.00 96.62 190 ALA A O 1
ATOM 1483 N N . ARG A 1 191 ? -10.942 3.688 6.100 1.00 97.31 191 ARG A N 1
ATOM 1484 C CA . ARG A 1 191 ? -10.508 4.581 7.189 1.00 97.31 191 ARG A CA 1
ATOM 1485 C C . ARG A 1 191 ? -9.927 3.805 8.367 1.00 97.31 191 ARG A C 1
ATOM 1487 O O . ARG A 1 191 ? -8.798 4.073 8.762 1.00 97.31 191 ARG A O 1
ATOM 1494 N N . LYS A 1 192 ? -10.612 2.760 8.836 1.00 97.19 192 LYS A N 1
ATOM 1495 C CA . LYS A 1 192 ? -10.107 1.905 9.925 1.00 97.19 192 LYS A CA 1
ATOM 1496 C C . LYS A 1 192 ? -8.807 1.185 9.567 1.00 97.19 192 LYS A C 1
ATOM 1498 O O . LYS A 1 192 ? -7.913 1.058 10.398 1.00 97.19 192 LYS A O 1
ATOM 1503 N N . MET A 1 193 ? -8.668 0.721 8.324 1.00 96.19 193 MET A N 1
ATOM 1504 C CA . MET A 1 193 ? -7.420 0.116 7.850 1.00 96.19 193 MET A CA 1
ATOM 1505 C C . MET A 1 193 ? -6.248 1.109 7.862 1.00 96.19 193 MET A C 1
ATOM 1507 O O . MET A 1 193 ? -5.134 0.707 8.204 1.00 96.19 193 MET A O 1
ATOM 1511 N N . ARG A 1 194 ? -6.496 2.382 7.518 1.00 96.38 194 ARG A N 1
ATOM 1512 C CA . ARG A 1 194 ? -5.522 3.479 7.642 1.00 96.38 194 ARG A CA 1
ATOM 1513 C C . ARG A 1 194 ? -5.164 3.749 9.099 1.00 96.38 194 ARG A C 1
ATOM 1515 O O . ARG A 1 194 ? -3.982 3.818 9.417 1.00 96.38 194 ARG A O 1
ATOM 1522 N N . GLU A 1 195 ? -6.156 3.878 9.976 1.00 96.00 195 GLU A N 1
ATOM 1523 C CA . GLU A 1 195 ? -5.940 4.135 11.407 1.00 96.00 195 GLU A CA 1
ATOM 1524 C C . GLU A 1 195 ? -5.011 3.091 12.033 1.00 96.00 195 GLU A C 1
ATOM 1526 O O . GLU A 1 195 ? -4.066 3.446 12.731 1.00 96.00 195 GLU A O 1
ATOM 1531 N N . ARG A 1 196 ? -5.203 1.806 11.710 1.00 95.38 196 ARG A N 1
ATOM 1532 C CA . ARG A 1 196 ? -4.334 0.722 12.199 1.00 95.38 196 ARG A CA 1
ATOM 1533 C C . ARG A 1 196 ? -2.900 0.811 11.675 1.00 95.38 196 ARG A C 1
ATOM 1535 O O . ARG A 1 196 ? -1.971 0.507 12.416 1.00 95.38 196 ARG A O 1
ATOM 1542 N N . LEU A 1 197 ? -2.697 1.258 10.432 1.00 94.69 197 LEU A N 1
ATOM 1543 C CA . LEU A 1 197 ? -1.351 1.494 9.899 1.00 94.69 197 LEU A CA 1
ATOM 1544 C C . LEU A 1 197 ? -0.642 2.633 10.650 1.00 94.69 197 LEU A C 1
ATOM 1546 O O . LEU A 1 197 ? 0.542 2.515 10.972 1.00 94.69 197 LEU A O 1
ATOM 1550 N N . LEU A 1 198 ? -1.360 3.719 10.951 1.00 94.56 198 LEU A N 1
ATOM 1551 C CA . LEU A 1 198 ? -0.826 4.839 11.734 1.00 94.56 198 LEU A CA 1
ATOM 1552 C C . LEU A 1 198 ? -0.541 4.427 13.183 1.00 94.56 198 LEU A C 1
ATOM 1554 O O . LEU A 1 198 ? 0.488 4.804 13.741 1.00 94.56 198 LEU A O 1
ATOM 1558 N N . GLU A 1 199 ? -1.394 3.586 13.764 1.00 93.50 199 GLU A N 1
ATOM 1559 C CA . GLU A 1 199 ? -1.165 3.002 15.084 1.00 93.50 199 GLU A CA 1
ATOM 1560 C C . GLU A 1 199 ? 0.080 2.105 15.098 1.00 93.50 199 GLU A C 1
ATOM 1562 O O . GLU A 1 199 ? 0.917 2.231 15.990 1.00 93.50 199 GLU A O 1
ATOM 1567 N N . MET A 1 200 ? 0.277 1.261 14.077 1.00 92.31 200 MET A N 1
ATOM 1568 C CA . MET A 1 200 ? 1.504 0.470 13.931 1.00 92.31 200 MET A CA 1
ATOM 1569 C C . MET A 1 200 ? 2.747 1.368 13.874 1.00 92.31 200 MET A C 1
ATOM 1571 O O . MET A 1 200 ? 3.765 1.031 14.481 1.00 92.31 200 MET A O 1
ATOM 1575 N N . ALA A 1 201 ? 2.676 2.504 13.173 1.00 91.31 201 ALA A N 1
ATOM 1576 C CA . ALA A 1 201 ? 3.769 3.471 13.112 1.00 91.31 201 ALA A CA 1
ATOM 1577 C C . ALA A 1 201 ? 4.063 4.100 14.482 1.00 91.31 201 ALA A C 1
ATOM 1579 O O . ALA A 1 201 ? 5.218 4.113 14.907 1.00 91.31 201 ALA A O 1
ATOM 1580 N N . ARG A 1 202 ? 3.025 4.532 15.208 1.00 91.81 202 ARG A N 1
ATOM 1581 C CA . ARG A 1 202 ? 3.149 5.073 16.570 1.00 91.81 202 ARG A CA 1
ATOM 1582 C C . ARG A 1 202 ? 3.769 4.055 17.528 1.00 91.81 202 ARG A C 1
ATOM 1584 O O . ARG A 1 202 ? 4.738 4.361 18.212 1.00 91.81 202 ARG A O 1
ATOM 1591 N N . MET A 1 203 ? 3.271 2.819 17.525 1.00 90.00 203 MET A N 1
ATOM 1592 C CA . MET A 1 203 ? 3.814 1.745 18.362 1.00 90.00 203 MET A CA 1
ATOM 1593 C C . MET A 1 203 ? 5.260 1.384 18.003 1.00 90.00 203 MET A C 1
ATOM 1595 O O . MET A 1 203 ? 6.029 0.977 18.874 1.00 90.00 203 MET A O 1
ATOM 1599 N N . ALA A 1 204 ? 5.631 1.463 16.723 1.00 89.00 204 ALA A N 1
ATOM 1600 C CA . ALA A 1 204 ? 6.996 1.209 16.278 1.00 89.00 204 ALA A CA 1
ATOM 1601 C C . ALA A 1 204 ? 7.964 2.278 16.806 1.00 89.00 204 ALA A C 1
ATOM 1603 O O . ALA A 1 204 ? 9.040 1.917 17.285 1.00 89.00 204 ALA A O 1
ATOM 1604 N N . ASP A 1 205 ? 7.560 3.550 16.781 1.00 87.62 205 ASP A N 1
ATOM 1605 C CA . ASP A 1 205 ? 8.322 4.670 17.344 1.00 87.62 205 ASP A CA 1
ATOM 1606 C C . ASP A 1 205 ? 8.474 4.544 18.870 1.00 87.62 205 ASP A C 1
ATOM 1608 O O . ASP A 1 205 ? 9.591 4.537 19.385 1.00 87.62 205 ASP A O 1
ATOM 1612 N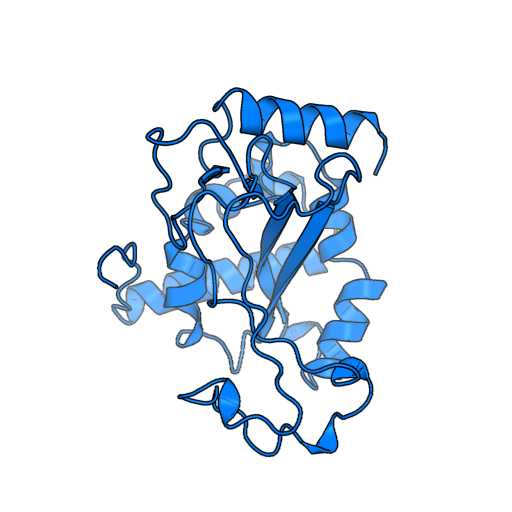 N . GLU A 1 206 ? 7.374 4.289 19.588 1.00 88.06 206 GLU A N 1
ATOM 1613 C CA . GLU A 1 206 ? 7.373 4.084 21.047 1.00 88.06 206 GLU A CA 1
ATOM 1614 C C . GLU A 1 206 ? 8.304 2.943 21.491 1.00 88.06 206 GLU A C 1
ATOM 1616 O O . GLU A 1 206 ? 8.922 3.005 22.556 1.00 88.06 206 GLU A O 1
ATOM 1621 N N . LYS A 1 207 ? 8.425 1.889 20.674 1.00 86.50 207 LYS A N 1
ATOM 1622 C CA . LYS A 1 207 ? 9.310 0.743 20.935 1.00 86.50 207 LYS A CA 1
ATOM 1623 C C . LYS A 1 207 ? 10.725 0.915 20.374 1.00 86.50 207 LYS A C 1
ATOM 1625 O O . LYS A 1 207 ? 11.530 -0.007 20.506 1.00 86.50 207 LYS A O 1
ATOM 1630 N N . GLY A 1 208 ? 11.035 2.042 19.733 1.00 84.88 208 GLY A N 1
ATOM 1631 C CA . GLY A 1 208 ? 12.340 2.299 19.124 1.00 84.88 208 GLY A CA 1
ATOM 1632 C C . GLY A 1 208 ? 12.691 1.331 17.988 1.00 84.88 208 GLY A C 1
ATOM 1633 O O . GLY A 1 208 ? 13.856 0.967 17.817 1.00 84.88 208 GLY A O 1
ATOM 1634 N N . VAL A 1 209 ? 11.699 0.860 17.224 1.00 80.75 209 VAL A N 1
ATOM 1635 C CA . VAL A 1 209 ? 11.935 -0.006 16.061 1.00 80.75 209 VAL A CA 1
ATOM 1636 C C . VAL A 1 209 ? 12.693 0.791 15.001 1.00 80.75 209 VAL A C 1
ATOM 1638 O O . VAL A 1 209 ? 12.210 1.805 14.509 1.00 80.75 209 VAL A O 1
ATOM 1641 N N . GLY A 1 210 ? 13.876 0.312 14.608 1.00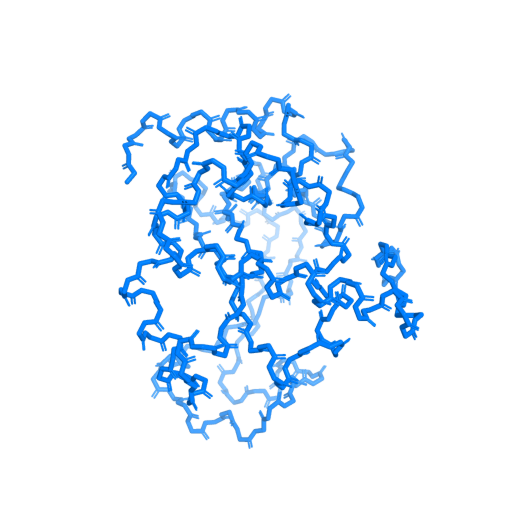 75.56 210 GLY A N 1
ATOM 1642 C CA . GLY A 1 210 ? 14.701 0.946 13.577 1.00 75.56 210 GLY A CA 1
ATOM 1643 C C . GLY A 1 210 ? 14.051 0.909 12.191 1.00 75.56 210 GLY A C 1
ATOM 1644 O O . GLY A 1 210 ? 14.306 -0.004 11.404 1.00 75.56 210 GLY A O 1
ATOM 1645 N N . VAL A 1 211 ? 13.241 1.919 11.884 1.00 69.88 211 VAL A N 1
ATOM 1646 C CA . VAL A 1 211 ? 12.612 2.176 10.579 1.00 69.88 211 VAL A CA 1
ATOM 1647 C C . VAL A 1 211 ? 13.534 3.024 9.695 1.00 69.88 211 VAL A C 1
ATOM 1649 O O . VAL A 1 211 ? 13.202 4.120 9.266 1.00 69.88 211 VAL A O 1
ATOM 1652 N N . GLY A 1 212 ? 14.751 2.530 9.465 1.00 59.56 212 GLY A N 1
ATOM 1653 C CA . GLY A 1 212 ? 15.698 3.121 8.516 1.00 59.56 212 GLY A CA 1
ATOM 1654 C C . GLY A 1 212 ? 15.651 2.417 7.161 1.00 59.56 212 GLY A C 1
ATOM 1655 O O . GLY A 1 212 ? 15.302 1.238 7.081 1.00 59.56 212 GLY A O 1
ATOM 1656 N N . TYR A 1 213 ? 16.053 3.116 6.098 1.00 51.31 213 TYR A N 1
ATOM 1657 C CA . TYR A 1 213 ? 16.278 2.509 4.786 1.00 51.31 213 TYR A CA 1
ATOM 1658 C C . TYR A 1 213 ? 17.280 1.352 4.906 1.00 51.31 213 TYR A C 1
ATOM 1660 O O . TYR A 1 213 ? 18.398 1.540 5.387 1.00 51.31 213 TYR A O 1
ATOM 1668 N N . SER A 1 214 ? 16.895 0.144 4.484 1.00 44.59 214 SER A N 1
ATOM 1669 C CA . SER A 1 214 ? 17.803 -1.007 4.456 1.00 44.59 214 SER A CA 1
ATOM 1670 C C . SER A 1 214 ? 18.791 -0.865 3.293 1.00 44.59 214 SER A C 1
ATOM 1672 O O . SER A 1 214 ? 18.623 -1.478 2.245 1.00 44.59 214 SER A O 1
ATOM 1674 N N . SER A 1 215 ? 19.805 -0.014 3.456 1.00 35.47 215 SER A N 1
ATOM 1675 C CA . SER A 1 215 ? 20.851 0.229 2.455 1.00 35.47 215 SER A CA 1
ATOM 1676 C C . SER A 1 215 ? 22.072 -0.691 2.584 1.00 35.47 215 SER A C 1
ATOM 1678 O O . SER A 1 215 ? 22.967 -0.597 1.753 1.00 35.47 215 SER A O 1
ATOM 1680 N N . ASN A 1 216 ? 22.109 -1.580 3.584 1.00 27.70 216 ASN A N 1
ATOM 1681 C CA . ASN A 1 216 ? 23.203 -2.532 3.789 1.00 27.70 216 ASN A CA 1
ATOM 1682 C C . ASN A 1 216 ? 22.682 -3.967 3.660 1.00 27.70 216 ASN A C 1
ATOM 1684 O O . ASN A 1 216 ? 22.232 -4.561 4.641 1.00 27.70 216 ASN A O 1
ATOM 1688 N N . GLY A 1 217 ? 22.737 -4.484 2.438 1.00 31.23 217 GLY A N 1
ATOM 1689 C CA . GLY A 1 217 ? 22.639 -5.898 2.093 1.00 31.23 217 GLY A CA 1
ATOM 1690 C C . GLY A 1 217 ? 23.621 -6.172 0.973 1.00 31.23 217 GLY A C 1
ATOM 1691 O O . GLY A 1 217 ? 23.565 -5.399 -0.008 1.00 31.23 217 GLY A O 1
#